Protein AF-A0A833EAF8-F1 (afdb_monomer_lite)

Secondary structure (DSSP, 8-state):
--------------PPPPTHHHHHHHHHHHGGGTTSTT--SS--TTSTTTTSTTTSSS-TTSHHHHHHHHHHHHHHHHHHH--S------HHHHHHHSSHHHHHHHHHHHHS-EEHHHHHHHHHHTT----HHHHHHHHHHHHHTTSEEEEEEEEETTEEEEEEEESS-----PPPTTHHHHHHHHHHHHHHHHHHHHHHHHHHHHHHHHHHHHHT---TT--HHHHHHHHHHHHHHHHHHHHTTSHHHHHHHHHHHHH--

pLDDT: mean 71.9, std 22.48, range [27.31, 97.5]

Sequence (261 aa):
MTASSAARLTDTSLTPCSFLDVFSIVNAQVAQCIPIILIRSLLPTPIFALTFSSILTTTNFFVPIQLYLNRYINFLFYWGVYMGIPHVFRIDEVKALSDEVRITILDMLSNKPMSVEEITRELEKRGFKKSINAVRYHIKLLKDSGLINLVKVVEVRGGTLKYYATSKDVYLYEEPKNIDELLNPFIEYIKDDVRDLIIRLFRERNRDLIETAKKLKPCPYCYTEHFIEHILLESFKGAVGNVLKEEDVKRVIKEYISENP

Foldseek 3Di:
DDDDDDDDDDDDDDDDDDPVVVVVVVVVVVVVPPPPVPPPDDDDDDPPPPPVVPPPPPDPPVVVVVVVVVVVVVVVVCVVPPPDDPDDDDPLRCVLPPDPLLLVLQVVQLVHWDFLVRSCVVCVVVVNNDDSVRSVVSVVSCVVSQQKDFDDWDDDDPGITTIMHGPDRDDDDDQPPCVCVVCVVVCVVCVVVLVVVVVVCCVVPVVVLQVVLVVVPDDPPDDSVVSSSVVSVVVVVVVVVVVCPDPVNVVVVVVVVVVPD

Structure (mmCIF, N/CA/C/O backbone):
data_AF-A0A833EAF8-F1
#
_entry.id   AF-A0A833EAF8-F1
#
loop_
_atom_site.group_PDB
_atom_site.id
_atom_site.type_symbol
_atom_site.label_atom_id
_atom_site.label_alt_id
_atom_site.label_comp_id
_atom_site.label_asym_id
_atom_site.label_entity_id
_atom_site.label_seq_id
_atom_site.pdbx_PDB_ins_code
_atom_site.Cartn_x
_atom_site.Cartn_y
_atom_site.Cartn_z
_atom_site.occupancy
_atom_site.B_iso_or_equiv
_atom_site.auth_seq_id
_atom_site.auth_comp_id
_atom_site.auth_asym_id
_atom_site.auth_atom_id
_atom_site.pdbx_PDB_model_num
ATOM 1 N N . MET A 1 1 ? 41.232 3.977 -88.128 1.00 33.72 1 MET A N 1
ATOM 2 C CA . MET A 1 1 ? 41.362 5.448 -88.197 1.00 33.72 1 MET A CA 1
ATOM 3 C C . MET A 1 1 ? 40.532 6.036 -87.068 1.00 33.72 1 MET A C 1
ATOM 5 O O . MET A 1 1 ? 39.474 5.493 -86.791 1.00 33.72 1 MET A O 1
ATOM 9 N N . THR A 1 2 ? 41.087 7.073 -86.434 1.00 35.88 2 THR A N 1
ATOM 10 C CA . THR A 1 2 ? 40.602 7.899 -85.306 1.00 35.88 2 THR A CA 1
ATOM 11 C C . THR A 1 2 ? 40.403 7.239 -83.934 1.00 35.88 2 THR A C 1
ATOM 13 O O . THR A 1 2 ? 39.572 6.363 -83.734 1.00 35.88 2 THR A O 1
ATOM 16 N N . ALA A 1 3 ? 41.218 7.740 -83.004 1.00 30.11 3 ALA A N 1
ATOM 17 C CA . ALA A 1 3 ? 41.372 7.427 -81.592 1.00 30.11 3 ALA A CA 1
ATOM 18 C C . ALA A 1 3 ? 40.793 8.550 -80.704 1.00 30.11 3 ALA A C 1
ATOM 20 O O . ALA A 1 3 ? 40.585 9.652 -81.207 1.00 30.11 3 ALA A O 1
ATOM 21 N N . SER A 1 4 ? 40.644 8.272 -79.396 1.00 30.34 4 SER A N 1
ATOM 22 C CA . SER A 1 4 ? 40.987 9.122 -78.220 1.00 30.34 4 SER A CA 1
ATOM 23 C C . SER A 1 4 ? 39.965 8.940 -77.078 1.00 30.34 4 SER A C 1
ATOM 25 O O . SER A 1 4 ? 38.797 9.243 -77.269 1.00 30.34 4 SER A O 1
ATOM 27 N N . SER A 1 5 ? 40.343 8.236 -75.994 1.00 31.66 5 SER A N 1
ATOM 28 C CA . SER A 1 5 ? 40.586 8.723 -74.603 1.00 31.66 5 SER A CA 1
ATOM 29 C C . SER A 1 5 ? 39.305 9.077 -73.801 1.00 31.66 5 SER A C 1
ATOM 31 O O . SER A 1 5 ? 38.374 9.633 -74.352 1.00 31.66 5 SER A O 1
ATOM 33 N N . ALA A 1 6 ? 39.133 8.759 -72.508 1.00 31.39 6 ALA A N 1
ATOM 34 C CA . ALA A 1 6 ? 40.108 8.634 -71.428 1.00 31.39 6 ALA A CA 1
ATOM 35 C C . ALA A 1 6 ? 39.644 7.745 -70.234 1.00 31.39 6 ALA A C 1
ATOM 37 O O . ALA A 1 6 ? 38.463 7.653 -69.933 1.00 31.39 6 ALA A O 1
ATOM 38 N N . ALA A 1 7 ? 40.657 7.140 -69.587 1.00 31.36 7 ALA A N 1
ATOM 39 C CA . ALA A 1 7 ? 40.908 6.870 -68.152 1.00 31.36 7 ALA A CA 1
ATOM 40 C C . ALA A 1 7 ? 39.806 6.272 -67.225 1.00 31.36 7 ALA A C 1
ATOM 42 O O . ALA A 1 7 ? 38.761 6.873 -67.031 1.00 31.36 7 ALA A O 1
ATOM 43 N N . ARG A 1 8 ? 39.992 5.049 -66.675 1.00 27.31 8 ARG A N 1
ATOM 44 C CA . ARG A 1 8 ? 40.687 4.659 -65.400 1.00 27.31 8 ARG A CA 1
ATOM 45 C C . ARG A 1 8 ? 39.883 5.096 -64.148 1.00 27.31 8 ARG A C 1
ATOM 47 O O . ARG A 1 8 ? 39.664 6.281 -63.973 1.00 27.31 8 ARG A O 1
ATOM 54 N N . LEU A 1 9 ? 39.414 4.218 -63.252 1.00 29.95 9 LEU A N 1
ATOM 55 C CA . LEU A 1 9 ? 40.195 3.365 -62.342 1.00 29.95 9 LEU A CA 1
ATOM 56 C C . LEU A 1 9 ? 39.377 2.171 -61.812 1.00 29.95 9 LEU A C 1
ATOM 58 O O . LEU A 1 9 ? 38.171 2.252 -61.599 1.00 29.95 9 LEU A O 1
ATOM 62 N N . THR A 1 10 ? 40.108 1.083 -61.606 1.00 30.06 10 THR A N 1
ATOM 63 C CA . THR A 1 10 ? 39.724 -0.267 -61.202 1.00 30.06 10 THR A CA 1
ATOM 64 C C . THR A 1 10 ? 39.801 -0.495 -59.691 1.00 30.06 10 THR A C 1
ATOM 66 O O . THR A 1 10 ? 40.613 0.114 -59.001 1.00 30.06 10 THR A O 1
ATOM 69 N N . ASP A 1 11 ? 39.013 -1.485 -59.278 1.00 27.70 11 ASP A N 1
ATOM 70 C CA . ASP A 1 11 ? 39.233 -2.478 -58.223 1.00 27.70 11 ASP A CA 1
ATOM 71 C C . ASP A 1 11 ? 39.223 -2.094 -56.739 1.00 27.70 11 ASP A C 1
ATOM 73 O O . ASP A 1 11 ? 40.134 -1.513 -56.155 1.00 27.70 11 ASP A O 1
ATOM 77 N N . THR A 1 12 ? 38.161 -2.601 -56.117 1.00 32.22 12 THR A N 1
ATOM 78 C CA . THR A 1 12 ? 37.971 -2.859 -54.698 1.00 32.22 12 THR A CA 1
ATOM 79 C C . THR A 1 12 ? 38.425 -4.291 -54.401 1.00 32.22 12 THR A C 1
ATOM 81 O O . THR A 1 12 ? 37.763 -5.250 -54.784 1.00 32.22 12 THR A O 1
ATOM 84 N N . SER A 1 13 ? 39.521 -4.452 -53.660 1.00 29.98 13 SER A N 1
ATOM 85 C CA . SER A 1 13 ? 39.824 -5.701 -52.950 1.00 29.98 13 SER A CA 1
ATOM 86 C C . SER A 1 13 ? 40.502 -5.383 -51.615 1.00 29.98 13 SER A C 1
ATOM 88 O O . SER A 1 13 ? 41.698 -5.104 -51.559 1.00 29.98 13 SER A O 1
ATOM 90 N N . LEU A 1 14 ? 39.716 -5.388 -50.536 1.00 32.66 14 LEU A N 1
ATOM 91 C CA . LEU A 1 14 ? 40.186 -5.320 -49.152 1.00 32.66 14 LEU A CA 1
ATOM 92 C C . LEU A 1 14 ? 40.377 -6.749 -48.628 1.00 32.66 14 LEU A C 1
ATOM 94 O O . LEU A 1 14 ? 39.410 -7.496 -48.496 1.00 32.66 14 LEU A O 1
ATOM 98 N N . THR A 1 15 ? 41.615 -7.117 -48.305 1.00 34.75 15 THR A N 1
ATOM 99 C CA . THR A 1 15 ? 41.944 -8.267 -47.448 1.00 34.75 15 THR A CA 1
ATOM 100 C C . THR A 1 15 ? 42.061 -7.813 -45.984 1.00 34.75 15 THR A C 1
ATOM 102 O O . THR A 1 15 ? 42.550 -6.706 -45.748 1.00 34.75 15 THR A O 1
ATOM 105 N N . PRO A 1 16 ? 41.662 -8.626 -44.987 1.00 35.94 16 PRO A N 1
ATOM 106 C CA . PRO A 1 16 ? 41.699 -8.236 -43.578 1.00 35.94 16 PRO A CA 1
ATOM 107 C C . PRO A 1 16 ? 43.073 -8.516 -42.945 1.00 35.94 16 PRO A C 1
ATOM 109 O O . PRO A 1 16 ? 43.552 -9.648 -42.971 1.00 35.94 16 PRO A O 1
ATOM 112 N N . CYS A 1 17 ? 43.694 -7.501 -42.334 1.00 32.81 17 CYS A N 1
ATOM 113 C CA . CYS A 1 17 ? 44.861 -7.690 -41.467 1.00 32.81 17 CYS A CA 1
ATOM 114 C C . CYS A 1 17 ? 44.432 -8.215 -40.086 1.00 32.81 17 CYS A C 1
ATOM 116 O O . CYS A 1 17 ? 43.444 -7.762 -39.504 1.00 32.81 17 CYS A O 1
ATOM 118 N N . SER A 1 18 ? 45.184 -9.185 -39.573 1.00 37.25 18 SER A N 1
ATOM 119 C CA . SER A 1 18 ? 44.944 -9.915 -38.329 1.00 37.25 18 SER A CA 1
ATOM 120 C C . SER A 1 18 ? 45.202 -9.097 -37.056 1.00 37.25 18 SER A C 1
ATOM 122 O O . SER A 1 18 ? 46.141 -8.315 -36.961 1.00 37.25 18 SER A O 1
ATOM 124 N N . PHE A 1 19 ? 44.400 -9.382 -36.028 1.00 38.22 19 PHE A N 1
ATOM 125 C CA . PHE A 1 19 ? 44.349 -8.774 -34.687 1.00 38.22 19 PHE A CA 1
ATOM 126 C C . PHE A 1 19 ? 45.673 -8.791 -33.882 1.00 38.22 19 PHE A C 1
ATOM 128 O O . PHE A 1 19 ? 45.792 -8.105 -32.870 1.00 38.22 19 PHE A O 1
ATOM 135 N N . LEU A 1 20 ? 46.684 -9.545 -34.324 1.00 37.34 20 LEU A N 1
ATOM 136 C CA . LEU A 1 20 ? 47.977 -9.692 -33.642 1.00 37.34 20 LEU A CA 1
ATOM 137 C C . LEU A 1 20 ? 48.970 -8.548 -33.927 1.00 37.34 20 LEU A C 1
ATOM 139 O O . LEU A 1 20 ? 49.845 -8.304 -33.101 1.00 37.34 20 LEU A O 1
ATOM 143 N N . ASP A 1 21 ? 48.802 -7.781 -35.009 1.00 38.34 21 ASP A N 1
ATOM 144 C CA . ASP A 1 21 ? 49.726 -6.681 -35.345 1.00 38.34 21 ASP A CA 1
ATOM 145 C C . ASP A 1 21 ? 49.486 -5.412 -34.507 1.00 38.34 21 ASP A C 1
ATOM 147 O O . ASP A 1 21 ? 50.402 -4.624 -34.265 1.00 38.34 21 ASP A O 1
ATOM 151 N N . VAL A 1 22 ? 48.268 -5.235 -33.984 1.00 45.72 22 VAL A N 1
ATOM 152 C CA . VAL A 1 22 ? 47.903 -4.074 -33.152 1.00 45.72 22 VAL A CA 1
ATOM 153 C C . VAL A 1 22 ? 48.503 -4.184 -31.744 1.00 45.72 22 VAL A C 1
ATOM 155 O O . VAL A 1 22 ? 48.900 -3.178 -31.157 1.00 45.72 22 VAL A O 1
ATOM 158 N N . PHE A 1 23 ? 48.639 -5.401 -31.206 1.00 35.97 23 PHE A N 1
ATOM 159 C CA . PHE A 1 23 ? 49.136 -5.620 -29.841 1.00 35.97 23 PHE A CA 1
ATOM 160 C C . PHE A 1 23 ? 50.649 -5.359 -29.713 1.00 35.97 23 PHE A C 1
ATOM 162 O O . PHE A 1 23 ? 51.121 -4.861 -28.688 1.00 35.97 23 PHE A O 1
ATOM 169 N N . SER A 1 24 ? 51.405 -5.626 -30.780 1.00 38.91 24 SER A N 1
ATOM 170 C CA . SER A 1 24 ? 52.856 -5.415 -30.861 1.00 38.91 24 SER A CA 1
ATOM 171 C C . SER A 1 24 ? 53.233 -3.930 -30.836 1.00 38.91 24 SER A C 1
ATOM 173 O O . SER A 1 24 ? 54.218 -3.545 -30.207 1.00 38.91 24 SER A O 1
ATOM 175 N N . ILE A 1 25 ? 52.423 -3.084 -31.481 1.00 46.09 25 ILE A N 1
ATOM 176 C CA . ILE A 1 25 ? 52.658 -1.635 -31.565 1.00 46.09 25 ILE A CA 1
ATOM 177 C C . ILE A 1 25 ? 52.336 -0.960 -30.224 1.00 46.09 25 ILE A C 1
ATOM 179 O O . ILE A 1 25 ? 53.107 -0.126 -29.750 1.00 46.09 25 ILE A O 1
ATOM 183 N N . VAL A 1 26 ? 51.257 -1.382 -29.555 1.00 45.19 26 VAL A N 1
ATOM 184 C CA . VAL A 1 26 ? 50.858 -0.815 -28.255 1.00 45.19 26 VAL A CA 1
ATOM 185 C C . VAL A 1 26 ? 51.880 -1.146 -27.159 1.00 45.19 26 VAL A C 1
ATOM 187 O O . VAL A 1 26 ? 52.247 -0.265 -26.381 1.00 45.19 26 VAL A O 1
ATOM 190 N N . ASN A 1 27 ? 52.423 -2.367 -27.126 1.00 43.38 27 ASN A N 1
ATOM 191 C CA . ASN A 1 27 ? 53.415 -2.746 -26.110 1.00 43.38 27 ASN A CA 1
ATOM 192 C C . ASN A 1 27 ? 54.801 -2.110 -26.322 1.00 43.38 27 ASN A C 1
ATOM 194 O O . ASN A 1 27 ? 55.493 -1.829 -25.342 1.00 43.38 27 ASN A O 1
ATOM 198 N N . ALA A 1 28 ? 55.198 -1.815 -27.565 1.00 40.50 28 ALA A N 1
ATOM 199 C CA . ALA A 1 28 ? 56.469 -1.142 -27.846 1.00 40.50 28 ALA A CA 1
ATOM 200 C C . ALA A 1 28 ? 56.476 0.337 -27.402 1.00 40.50 28 ALA A C 1
ATOM 202 O O . ALA A 1 28 ? 57.515 0.847 -26.979 1.00 40.50 28 ALA A O 1
ATOM 203 N N . GLN A 1 29 ? 55.323 1.017 -27.431 1.00 43.22 29 GLN A N 1
ATOM 204 C CA . GLN A 1 29 ? 55.204 2.417 -26.998 1.00 43.22 29 GLN A CA 1
ATOM 205 C C . GLN A 1 29 ? 55.047 2.586 -25.481 1.00 43.22 29 GLN A C 1
ATOM 207 O O . GLN A 1 29 ? 55.529 3.576 -24.932 1.00 43.22 29 GLN A O 1
ATOM 212 N N . VAL A 1 30 ? 54.471 1.610 -24.773 1.00 45.03 30 VAL A N 1
ATOM 213 C CA . VAL A 1 30 ? 54.371 1.656 -23.300 1.00 45.03 30 VAL A CA 1
ATOM 214 C C . VAL A 1 30 ? 55.743 1.452 -22.631 1.00 45.03 30 VAL A C 1
ATOM 216 O O . VAL A 1 30 ? 56.020 2.054 -21.593 1.00 45.03 30 VAL A O 1
ATOM 219 N N . ALA A 1 31 ? 56.651 0.692 -23.254 1.00 42.28 31 ALA A N 1
ATOM 220 C CA . ALA A 1 31 ? 57.991 0.428 -22.719 1.00 42.28 31 ALA A CA 1
ATOM 221 C C . ALA A 1 31 ? 58.957 1.636 -22.777 1.00 42.28 31 ALA A C 1
ATOM 223 O O . ALA A 1 31 ? 59.913 1.683 -22.004 1.00 42.28 31 ALA A O 1
ATOM 224 N N . GLN A 1 32 ? 58.709 2.642 -23.628 1.00 45.31 32 GLN A N 1
ATOM 225 C CA . GLN A 1 32 ? 59.553 3.849 -23.724 1.00 45.31 32 GLN A CA 1
ATOM 226 C C . GLN A 1 32 ? 59.190 4.961 -22.721 1.00 45.31 32 GLN A C 1
ATOM 228 O O . GLN A 1 32 ? 59.952 5.914 -22.568 1.00 45.31 32 GLN A O 1
ATOM 233 N N . CYS A 1 33 ? 58.082 4.839 -21.983 1.00 43.06 33 CYS A N 1
ATOM 234 C CA . CYS A 1 33 ? 57.657 5.843 -20.995 1.00 43.06 33 CYS A CA 1
ATOM 235 C C . CYS A 1 33 ? 58.004 5.480 -19.540 1.00 43.06 33 CYS A C 1
ATOM 237 O O . CYS A 1 33 ? 57.661 6.218 -18.614 1.00 43.06 33 CYS A O 1
ATOM 239 N N . ILE A 1 34 ? 58.721 4.375 -19.320 1.00 43.84 34 ILE A N 1
ATOM 240 C CA . ILE A 1 34 ? 59.042 3.874 -17.979 1.00 43.84 34 ILE A CA 1
ATOM 241 C C . ILE A 1 34 ? 60.053 4.736 -17.178 1.00 43.84 34 ILE A C 1
ATOM 243 O O . ILE A 1 34 ? 59.969 4.690 -15.949 1.00 43.84 34 ILE A O 1
ATOM 247 N N . PRO A 1 35 ? 60.924 5.615 -17.731 1.00 39.88 35 PRO A N 1
ATOM 248 C CA . PRO A 1 35 ? 61.851 6.352 -16.868 1.00 39.88 35 PRO A CA 1
ATOM 249 C C . PRO A 1 35 ? 61.300 7.663 -16.271 1.00 39.88 35 PRO A C 1
ATOM 251 O O . PRO A 1 35 ? 62.045 8.348 -15.577 1.00 39.88 35 PRO A O 1
ATOM 254 N N . ILE A 1 36 ? 60.025 8.033 -16.472 1.00 46.19 36 ILE A N 1
ATOM 255 C CA . ILE A 1 36 ? 59.479 9.304 -15.930 1.00 46.19 36 ILE A CA 1
ATOM 256 C C . ILE A 1 36 ? 58.712 9.112 -14.606 1.00 46.19 36 ILE A C 1
ATOM 258 O O . ILE A 1 36 ? 58.576 10.049 -13.822 1.00 46.19 36 ILE A O 1
ATOM 262 N N . ILE A 1 37 ? 58.271 7.894 -14.279 1.00 43.56 37 ILE A N 1
ATOM 263 C CA . ILE A 1 37 ? 57.446 7.647 -13.078 1.00 43.56 37 ILE A CA 1
ATOM 264 C C . ILE A 1 37 ? 58.291 7.500 -11.791 1.00 43.56 37 ILE A C 1
ATOM 266 O O . ILE A 1 37 ? 57.756 7.598 -10.687 1.00 43.56 37 ILE A O 1
ATOM 270 N N . LEU A 1 38 ? 59.618 7.362 -11.899 1.00 40.47 38 LEU A N 1
ATOM 271 C CA . LEU A 1 38 ? 60.513 7.115 -10.755 1.00 40.47 38 LEU A CA 1
ATOM 272 C C . LEU A 1 38 ? 61.256 8.345 -10.195 1.00 40.47 38 LEU A C 1
ATOM 274 O O . LEU A 1 38 ? 62.046 8.193 -9.269 1.00 40.47 38 LEU A O 1
ATOM 278 N N . ILE A 1 39 ? 60.962 9.567 -10.655 1.00 45.16 39 ILE A N 1
ATOM 279 C CA . ILE A 1 39 ? 61.452 10.814 -10.025 1.00 45.16 39 ILE A CA 1
ATOM 280 C C . ILE A 1 39 ? 60.250 11.581 -9.457 1.00 45.16 39 ILE A C 1
ATOM 282 O O . ILE A 1 39 ? 59.886 12.661 -9.910 1.00 45.16 39 ILE A O 1
ATOM 286 N N . ARG A 1 40 ? 59.559 10.971 -8.487 1.00 42.94 40 ARG A N 1
ATOM 287 C CA . ARG A 1 40 ? 58.353 11.532 -7.844 1.00 42.94 40 ARG A CA 1
ATOM 288 C C . ARG A 1 40 ? 58.571 11.937 -6.379 1.00 42.94 40 ARG A C 1
ATOM 290 O O . ARG A 1 40 ? 57.605 12.247 -5.693 1.00 42.94 40 ARG A O 1
ATOM 297 N N . SER A 1 41 ? 59.804 11.925 -5.870 1.00 46.16 41 SER A N 1
ATOM 298 C CA . SER A 1 41 ? 60.046 12.024 -4.421 1.00 46.16 41 SER A CA 1
ATOM 299 C C . SER A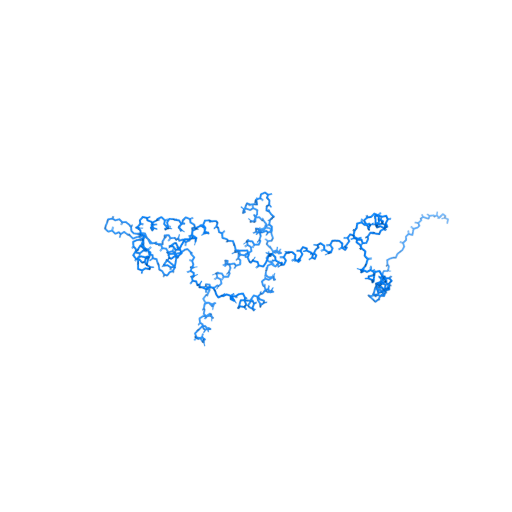 1 41 ? 60.718 13.298 -3.910 1.00 46.16 41 SER A C 1
ATOM 301 O O . SER A 1 41 ? 60.864 13.411 -2.699 1.00 46.16 41 SER A O 1
ATOM 303 N N . LEU A 1 42 ? 61.092 14.278 -4.738 1.00 49.28 42 LEU A N 1
ATOM 304 C CA . LEU A 1 42 ? 61.770 15.485 -4.244 1.00 49.28 42 LEU A CA 1
ATOM 305 C C . LEU A 1 42 ? 61.498 16.687 -5.164 1.00 49.28 42 LEU A C 1
ATOM 307 O O . LEU A 1 42 ? 62.192 16.819 -6.164 1.00 49.28 42 LEU A O 1
ATOM 311 N N . LEU A 1 43 ? 60.492 17.525 -4.853 1.00 41.84 43 LEU A N 1
ATOM 312 C CA . LEU A 1 43 ? 60.459 19.006 -5.000 1.00 41.84 43 LEU A CA 1
ATOM 313 C C . LEU A 1 43 ? 59.005 19.564 -4.993 1.00 41.84 43 LEU A C 1
ATOM 315 O O . LEU A 1 43 ? 58.096 18.909 -5.504 1.00 41.84 43 LEU A O 1
ATOM 319 N N . PRO A 1 44 ? 58.762 20.762 -4.413 1.00 47.44 44 PRO A N 1
ATOM 320 C CA . PRO A 1 44 ? 57.429 21.347 -4.234 1.00 47.44 44 PRO A CA 1
ATOM 321 C C . PRO A 1 44 ? 56.864 22.051 -5.487 1.00 47.44 44 PRO A C 1
ATOM 323 O O . PRO A 1 44 ? 57.565 22.380 -6.441 1.00 47.44 44 PRO A O 1
ATOM 326 N N . THR A 1 45 ? 55.552 22.283 -5.451 1.00 59.47 45 THR A N 1
ATOM 327 C CA . THR A 1 45 ? 54.590 22.222 -6.565 1.00 59.47 45 THR A CA 1
ATOM 328 C C . THR A 1 45 ? 54.219 23.478 -7.396 1.00 59.47 45 THR A C 1
ATOM 330 O O . THR A 1 45 ? 53.226 23.361 -8.110 1.00 59.47 45 THR A O 1
ATOM 333 N N . PRO A 1 46 ? 54.908 24.645 -7.457 1.00 49.06 46 PRO A N 1
ATOM 334 C CA . PRO A 1 46 ? 54.395 25.743 -8.296 1.00 49.06 46 PRO A CA 1
ATOM 335 C C . PRO A 1 46 ? 55.124 26.015 -9.627 1.00 49.06 46 PRO A C 1
ATOM 337 O O . PRO A 1 46 ? 54.642 26.844 -10.391 1.00 49.06 46 PRO A O 1
ATOM 340 N N . ILE A 1 47 ? 56.235 25.347 -9.972 1.00 47.44 47 ILE A N 1
ATOM 341 C CA . ILE A 1 47 ? 57.025 25.722 -11.175 1.00 47.44 47 ILE A CA 1
ATOM 342 C C . ILE A 1 47 ? 56.695 24.878 -12.427 1.00 47.44 47 ILE A C 1
ATOM 344 O O . ILE A 1 47 ? 56.955 25.300 -13.551 1.00 47.44 47 ILE A O 1
ATOM 348 N N . PHE A 1 48 ? 5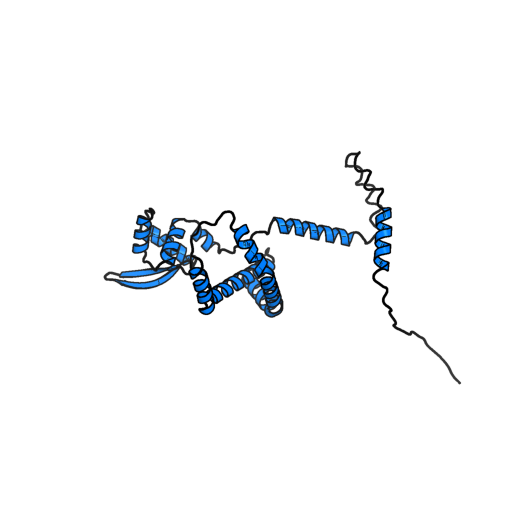6.023 23.732 -12.287 1.00 44.06 48 PHE A N 1
ATOM 349 C CA . PHE A 1 48 ? 55.714 22.856 -13.433 1.00 44.06 48 PHE A CA 1
ATOM 350 C C . PHE A 1 48 ? 54.604 23.379 -14.367 1.00 44.06 48 PHE A C 1
ATOM 352 O O . PHE A 1 48 ? 54.431 22.867 -15.472 1.00 44.06 48 PHE A O 1
ATOM 359 N N . ALA A 1 49 ? 53.859 24.409 -13.955 1.00 48.00 49 ALA A N 1
ATOM 360 C CA . ALA A 1 49 ? 52.692 24.892 -14.692 1.00 48.00 49 ALA A CA 1
ATOM 361 C C . ALA A 1 49 ? 53.026 25.680 -15.976 1.00 48.00 49 ALA A C 1
ATOM 363 O O . ALA A 1 49 ? 52.134 25.886 -16.795 1.00 48.00 49 ALA A O 1
ATOM 364 N N . LEU A 1 50 ? 54.278 26.113 -16.186 1.00 48.16 50 LEU A N 1
ATOM 365 C CA . LEU A 1 50 ? 54.612 27.033 -17.286 1.00 48.16 50 LEU A CA 1
ATOM 366 C C . LEU A 1 50 ? 55.508 26.459 -18.391 1.00 48.16 50 LEU A C 1
ATOM 368 O O . LEU A 1 50 ? 55.604 27.075 -19.447 1.00 48.16 50 LEU A O 1
ATOM 372 N N . THR A 1 51 ? 56.091 25.267 -18.233 1.00 45.97 51 THR A N 1
ATOM 373 C CA . THR A 1 51 ? 56.855 24.614 -19.320 1.00 45.97 51 THR A CA 1
ATOM 374 C C . THR A 1 51 ? 56.118 23.452 -19.987 1.00 45.97 51 THR A C 1
ATOM 376 O O . THR A 1 51 ? 56.548 22.987 -21.038 1.00 45.97 51 THR A O 1
ATOM 379 N N . PHE A 1 52 ? 54.965 23.026 -19.455 1.00 39.97 52 PHE A N 1
ATOM 380 C CA . PHE A 1 52 ? 54.139 21.969 -20.062 1.00 39.97 52 PHE A CA 1
ATOM 381 C C . PHE A 1 52 ? 53.087 22.486 -21.064 1.00 39.97 52 PHE A C 1
ATOM 383 O O . PHE A 1 52 ? 52.523 21.704 -21.826 1.00 39.97 52 PHE A O 1
ATOM 390 N N . SER A 1 53 ? 52.858 23.804 -21.113 1.00 46.31 53 SER A N 1
ATOM 391 C CA . SER A 1 53 ? 51.906 24.440 -22.042 1.00 46.31 53 SER A CA 1
ATOM 392 C C . SER A 1 53 ? 52.369 24.382 -23.509 1.00 46.31 53 SER A C 1
ATOM 394 O O . SER A 1 53 ? 51.553 24.348 -24.426 1.00 46.31 53 SER A O 1
ATOM 396 N N . SER A 1 54 ? 53.681 24.299 -23.753 1.00 48.56 54 SER A N 1
ATOM 397 C CA . SER A 1 54 ? 54.249 24.448 -25.101 1.00 48.56 54 SER A CA 1
ATOM 398 C C . SER A 1 54 ? 54.489 23.133 -25.852 1.00 48.56 54 SER A C 1
ATOM 400 O O . SER A 1 54 ? 54.862 23.176 -27.020 1.00 48.56 54 SER A O 1
ATOM 402 N N . ILE A 1 55 ? 54.315 21.972 -25.207 1.00 49.06 55 ILE A N 1
ATOM 403 C CA . ILE A 1 55 ? 54.597 20.650 -25.812 1.00 49.06 55 ILE A CA 1
ATOM 404 C C . ILE A 1 55 ? 53.314 19.816 -26.020 1.00 49.06 55 ILE A C 1
ATOM 406 O O . ILE A 1 55 ? 53.337 18.804 -26.712 1.00 49.06 55 ILE A O 1
ATOM 410 N N . LEU A 1 56 ? 52.156 20.259 -25.518 1.00 45.28 56 LEU A N 1
ATOM 411 C CA . LEU A 1 56 ? 50.898 19.491 -25.559 1.00 45.28 56 LEU A CA 1
ATOM 412 C C . LEU A 1 56 ? 49.831 20.022 -26.530 1.00 45.28 56 LEU A C 1
ATOM 414 O O . LEU A 1 56 ? 48.649 19.734 -26.367 1.00 45.28 56 LEU A O 1
ATOM 418 N N . THR A 1 57 ? 50.220 20.759 -27.569 1.00 48.62 57 THR A N 1
ATOM 419 C CA . THR A 1 57 ? 49.283 21.264 -28.594 1.00 48.62 57 THR A CA 1
ATOM 420 C C . THR A 1 57 ? 49.419 20.605 -29.966 1.00 48.62 57 THR A C 1
ATOM 422 O O . THR A 1 57 ? 48.790 21.064 -30.915 1.00 48.62 57 THR A O 1
ATOM 425 N N . THR A 1 58 ? 50.166 19.502 -30.105 1.00 48.38 58 THR A N 1
ATOM 426 C CA . THR A 1 58 ? 50.353 18.842 -31.418 1.00 48.38 58 THR A CA 1
ATOM 427 C C . THR A 1 58 ? 49.965 17.371 -31.503 1.00 48.38 58 THR A C 1
ATOM 429 O O . THR A 1 58 ? 50.134 16.769 -32.560 1.00 48.38 58 THR A O 1
ATOM 432 N N . THR A 1 59 ? 49.338 16.778 -30.487 1.00 48.28 59 THR A N 1
ATOM 433 C CA . THR A 1 59 ? 48.790 15.420 -30.634 1.00 48.28 59 THR A CA 1
ATOM 434 C C . THR A 1 59 ? 47.331 15.358 -30.213 1.00 48.28 59 THR A C 1
ATOM 436 O O . THR A 1 59 ? 47.008 15.462 -29.032 1.00 48.28 59 THR A O 1
ATOM 439 N N . ASN A 1 60 ? 46.464 15.106 -31.198 1.00 52.00 60 ASN A N 1
ATOM 440 C CA . ASN A 1 60 ? 45.027 14.797 -31.121 1.00 52.00 60 ASN A CA 1
ATOM 441 C C . ASN A 1 60 ? 44.682 13.533 -30.289 1.00 52.00 60 ASN A C 1
ATOM 443 O O . ASN A 1 60 ? 43.673 12.877 -30.523 1.00 52.00 60 ASN A O 1
ATOM 447 N N . PHE A 1 61 ? 45.514 13.162 -29.317 1.00 49.16 61 PHE A N 1
ATOM 448 C CA . PHE A 1 61 ? 45.422 11.907 -28.573 1.00 49.16 61 PHE A CA 1
ATOM 449 C C . PHE A 1 61 ? 44.908 12.075 -27.135 1.00 49.16 61 PHE A C 1
ATOM 451 O O . PHE A 1 61 ? 44.667 11.084 -26.453 1.00 49.16 61 PHE A O 1
ATOM 458 N N . PHE A 1 62 ? 44.710 13.313 -26.660 1.00 44.19 62 PHE A N 1
ATOM 459 C CA . PHE A 1 62 ? 44.359 13.572 -25.255 1.00 44.19 62 PHE A CA 1
ATOM 460 C C . PHE A 1 62 ? 42.861 13.788 -24.985 1.00 44.19 62 PHE A C 1
ATOM 462 O O . PHE A 1 62 ? 42.393 13.521 -23.879 1.00 44.19 62 PHE A O 1
ATOM 469 N N . VAL A 1 63 ? 42.075 14.164 -26.000 1.00 51.56 63 VAL A N 1
ATOM 470 C CA . VAL A 1 63 ? 40.606 14.273 -25.887 1.00 51.56 63 VAL A CA 1
ATOM 471 C C . VAL A 1 63 ? 39.932 12.937 -25.504 1.00 51.56 63 VAL A C 1
ATOM 473 O O . VAL A 1 63 ? 39.046 12.955 -24.646 1.00 51.56 63 VAL A O 1
ATOM 476 N N . PRO A 1 64 ? 40.349 11.764 -26.034 1.00 52.31 64 PRO A N 1
ATOM 477 C CA . PRO A 1 64 ? 39.729 10.489 -25.673 1.00 52.31 64 PRO A CA 1
ATOM 478 C C . PRO A 1 64 ? 39.951 10.107 -24.205 1.00 52.31 64 PRO A C 1
ATOM 480 O O . PRO A 1 64 ? 39.029 9.625 -23.554 1.00 52.31 64 PRO A O 1
ATOM 483 N N . ILE A 1 65 ? 41.149 10.356 -23.663 1.00 51.66 65 ILE A N 1
ATOM 484 C CA . ILE A 1 65 ? 41.526 9.958 -22.296 1.00 51.66 65 ILE A CA 1
ATOM 485 C C . ILE A 1 65 ? 40.828 10.846 -21.257 1.00 51.66 65 ILE A C 1
ATOM 487 O O . ILE A 1 65 ? 40.350 10.345 -20.239 1.00 51.66 65 ILE A O 1
ATOM 491 N N . GLN A 1 66 ? 40.689 12.146 -21.536 1.00 46.38 66 GLN A N 1
ATOM 492 C CA . GLN A 1 66 ? 39.954 13.071 -20.669 1.00 46.38 66 GLN A CA 1
ATOM 493 C C . GLN A 1 66 ? 38.450 12.761 -20.625 1.00 46.38 66 GLN A C 1
ATOM 495 O O . GLN A 1 66 ? 37.860 12.808 -19.547 1.00 46.38 66 GLN A O 1
ATOM 500 N N . LEU A 1 67 ? 37.836 12.365 -21.749 1.00 50.31 67 LEU A N 1
ATOM 501 C CA . LEU A 1 67 ? 36.451 11.870 -21.776 1.00 50.31 67 LEU A CA 1
ATOM 502 C C . LEU A 1 67 ? 36.296 10.541 -21.020 1.00 50.31 67 LEU A C 1
ATOM 504 O O . LEU A 1 67 ? 35.304 10.347 -20.314 1.00 50.31 67 LEU A O 1
ATOM 508 N N . TYR A 1 68 ? 37.280 9.644 -21.117 1.00 54.56 68 TYR A N 1
ATOM 509 C CA . TYR A 1 68 ? 37.246 8.349 -20.432 1.00 54.56 68 TYR A CA 1
ATOM 510 C C . TYR A 1 68 ? 37.374 8.486 -18.909 1.00 54.56 68 TYR A C 1
ATOM 512 O O . TYR A 1 68 ? 36.615 7.864 -18.166 1.00 54.56 68 TYR A O 1
ATOM 520 N N . LEU A 1 69 ? 38.274 9.353 -18.435 1.00 48.69 69 LEU A N 1
ATOM 521 C CA . LEU A 1 69 ? 38.442 9.638 -17.008 1.00 48.69 69 LEU A CA 1
ATOM 522 C C . LEU A 1 69 ? 37.233 10.381 -16.427 1.00 48.69 69 LEU A C 1
ATOM 524 O O . LEU A 1 69 ? 36.811 10.052 -15.323 1.00 48.69 69 LEU A O 1
ATOM 528 N N . ASN A 1 70 ? 36.607 11.301 -17.172 1.00 48.41 70 ASN A N 1
ATOM 529 C CA . ASN A 1 70 ? 35.368 11.952 -16.724 1.00 48.41 70 ASN A CA 1
ATOM 530 C C . ASN A 1 70 ? 34.180 10.983 -16.665 1.00 48.41 70 ASN A C 1
ATOM 532 O O . ASN A 1 70 ? 33.327 11.114 -15.789 1.00 48.41 70 ASN A O 1
ATOM 536 N N . ARG A 1 71 ? 34.123 9.984 -17.555 1.00 47.94 71 ARG A N 1
ATOM 537 C CA . ARG A 1 71 ? 33.120 8.914 -17.488 1.00 47.94 71 ARG A CA 1
ATOM 538 C C . ARG A 1 71 ? 33.354 8.010 -16.275 1.00 47.94 71 ARG A C 1
ATOM 540 O O . ARG A 1 71 ? 32.388 7.653 -15.618 1.00 47.94 71 ARG A O 1
ATOM 547 N N . TYR A 1 72 ? 34.607 7.708 -15.933 1.00 52.12 72 TYR A N 1
ATOM 548 C CA . TYR A 1 72 ? 34.957 6.886 -14.766 1.00 52.12 72 TYR A CA 1
ATOM 549 C C . TYR A 1 72 ? 34.767 7.624 -13.427 1.00 52.12 72 TYR A C 1
ATOM 551 O O . TYR A 1 72 ? 34.297 7.034 -12.459 1.00 52.12 72 TYR A O 1
ATOM 559 N N . ILE A 1 73 ? 35.071 8.926 -13.373 1.00 50.84 73 ILE A N 1
ATOM 560 C CA . ILE A 1 73 ? 34.850 9.768 -12.187 1.00 50.84 73 ILE A CA 1
ATOM 561 C C . ILE A 1 73 ? 33.354 10.035 -11.981 1.00 50.84 73 ILE A C 1
ATOM 563 O O . ILE A 1 73 ? 32.886 9.897 -10.857 1.00 50.84 73 ILE A O 1
ATOM 567 N N . ASN A 1 74 ? 32.576 10.314 -13.037 1.00 45.41 74 ASN A N 1
ATOM 568 C CA . ASN A 1 74 ? 31.112 10.376 -12.915 1.00 45.41 74 ASN A CA 1
ATOM 569 C C . ASN A 1 74 ? 30.521 9.028 -12.504 1.00 45.41 74 ASN A C 1
ATOM 571 O O . ASN A 1 74 ? 29.584 9.005 -11.722 1.00 45.41 74 ASN A O 1
ATOM 575 N N . PHE A 1 75 ? 31.081 7.913 -12.971 1.00 48.31 75 PHE A N 1
ATOM 576 C CA . PHE A 1 75 ? 30.645 6.575 -12.582 1.00 48.31 75 PHE A CA 1
ATOM 577 C C . PHE A 1 75 ? 30.930 6.278 -11.102 1.00 48.31 75 PHE A C 1
ATOM 579 O O . PHE A 1 75 ? 30.042 5.804 -10.407 1.00 48.31 75 PHE A O 1
ATOM 586 N N . LEU A 1 76 ? 32.105 6.647 -10.579 1.00 41.72 76 LEU A N 1
ATOM 587 C CA . LEU A 1 76 ? 32.425 6.526 -9.148 1.00 41.72 76 LEU A CA 1
ATOM 588 C C . LEU A 1 76 ? 31.620 7.503 -8.268 1.00 41.72 76 LEU A C 1
ATOM 590 O O . LEU A 1 76 ? 31.254 7.151 -7.149 1.00 41.72 76 LEU A O 1
ATOM 594 N N . PHE A 1 77 ? 31.296 8.698 -8.771 1.00 38.44 77 PHE A N 1
ATOM 595 C CA . PHE A 1 77 ? 30.457 9.673 -8.063 1.00 38.44 77 PHE A CA 1
ATOM 596 C C . PHE A 1 77 ? 28.963 9.288 -8.091 1.00 38.44 77 PHE A C 1
ATOM 598 O O . PHE A 1 77 ? 28.261 9.503 -7.107 1.00 38.44 77 PHE A O 1
ATOM 605 N N . TYR A 1 78 ? 28.481 8.654 -9.169 1.00 45.84 78 TYR A N 1
ATOM 606 C CA . TYR A 1 78 ? 27.120 8.107 -9.256 1.00 45.84 78 TYR A CA 1
ATOM 607 C C . TYR A 1 78 ? 26.946 6.837 -8.416 1.00 45.84 78 TYR A C 1
ATOM 609 O O . TYR A 1 78 ? 25.920 6.691 -7.756 1.00 45.84 78 TYR A O 1
ATOM 617 N N . TRP A 1 79 ? 27.945 5.948 -8.375 1.00 40.81 79 TRP A N 1
ATOM 618 C CA . TRP A 1 79 ? 27.847 4.699 -7.608 1.00 40.81 79 TRP A CA 1
ATOM 619 C C . TRP A 1 79 ? 27.802 4.943 -6.088 1.00 40.81 79 TRP A C 1
ATOM 621 O O . TRP A 1 79 ? 27.143 4.205 -5.364 1.00 40.81 79 TRP A O 1
ATOM 631 N N . GLY A 1 80 ? 28.447 6.004 -5.591 1.00 38.34 80 GLY A N 1
ATOM 632 C CA . GLY A 1 80 ? 28.445 6.334 -4.160 1.00 38.34 80 GLY A CA 1
ATOM 633 C C . GLY A 1 80 ? 27.193 7.062 -3.649 1.00 38.34 80 GLY A C 1
ATOM 634 O O . GLY A 1 80 ? 26.961 7.069 -2.444 1.00 38.34 80 GLY A O 1
ATOM 635 N N . VAL A 1 81 ? 26.397 7.683 -4.530 1.00 41.16 81 VAL A N 1
ATOM 636 C CA . VAL A 1 81 ? 25.298 8.596 -4.138 1.00 41.16 81 VAL A CA 1
ATOM 637 C C . VAL A 1 81 ? 23.907 8.064 -4.519 1.00 41.16 81 VAL A C 1
ATOM 639 O O . VAL A 1 81 ? 22.930 8.420 -3.867 1.00 41.16 81 VAL A O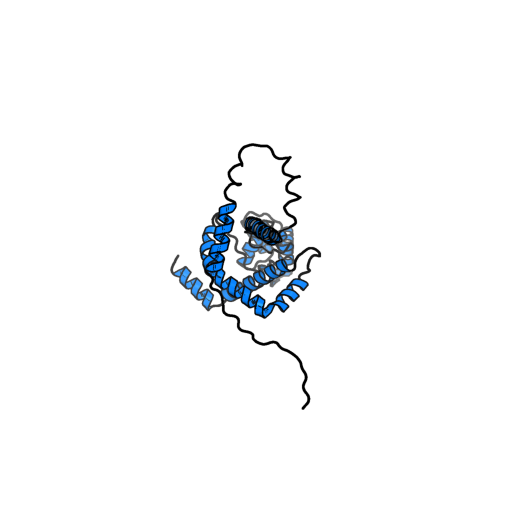 1
ATOM 642 N N . TYR A 1 82 ? 23.801 7.165 -5.505 1.00 44.78 82 TYR A N 1
ATOM 643 C CA . TYR A 1 82 ? 22.524 6.619 -5.999 1.00 44.78 82 TYR A CA 1
ATOM 644 C C . TYR A 1 82 ? 22.259 5.156 -5.595 1.00 44.78 82 TYR A C 1
ATOM 646 O O . TYR A 1 82 ? 21.577 4.423 -6.302 1.00 44.78 82 TYR A O 1
ATOM 654 N N . MET A 1 83 ? 22.743 4.719 -4.431 1.00 40.06 83 MET A N 1
ATOM 655 C CA . MET A 1 83 ? 22.309 3.454 -3.804 1.00 40.06 83 MET A CA 1
ATOM 656 C C . MET A 1 83 ? 21.058 3.659 -2.931 1.00 40.06 83 MET A C 1
ATOM 658 O O . MET A 1 83 ? 20.910 3.060 -1.874 1.00 40.06 83 MET A O 1
ATOM 662 N N . GLY A 1 84 ? 20.166 4.555 -3.348 1.00 51.94 84 GLY A N 1
ATOM 663 C CA . GLY A 1 84 ? 18.828 4.671 -2.787 1.00 51.94 84 GLY A CA 1
ATOM 664 C C . GLY A 1 84 ? 17.836 4.388 -3.898 1.00 51.94 84 GLY A C 1
ATOM 665 O O . GLY A 1 84 ? 17.795 5.132 -4.877 1.00 51.94 84 GLY A O 1
ATOM 666 N N . ILE A 1 85 ? 17.040 3.326 -3.759 1.00 53.25 85 ILE A N 1
ATOM 667 C CA . ILE A 1 85 ? 15.855 3.131 -4.599 1.00 53.25 85 ILE A CA 1
ATOM 668 C C . ILE A 1 85 ? 15.038 4.430 -4.504 1.00 53.25 85 ILE A C 1
ATOM 670 O O . ILE A 1 85 ? 14.768 4.884 -3.387 1.00 53.25 85 ILE A O 1
ATOM 674 N N . PRO A 1 86 ? 14.660 5.077 -5.621 1.00 54.53 86 PRO A N 1
ATOM 675 C CA . PRO A 1 86 ? 13.894 6.308 -5.545 1.00 54.53 86 PRO A CA 1
ATOM 676 C C . PRO A 1 86 ? 12.508 5.992 -4.975 1.00 54.53 86 PRO A C 1
ATOM 678 O O . PRO A 1 86 ? 11.616 5.487 -5.657 1.00 54.53 86 PRO A O 1
ATOM 681 N N . HIS A 1 87 ? 12.325 6.287 -3.690 1.00 56.88 87 HIS A N 1
ATOM 682 C CA . HIS A 1 87 ? 11.032 6.200 -3.032 1.00 56.88 87 HIS A CA 1
ATOM 683 C C . HIS A 1 87 ? 10.205 7.424 -3.405 1.00 56.88 87 HIS A C 1
ATOM 685 O O . HIS A 1 87 ? 10.425 8.530 -2.906 1.00 56.88 87 HIS A O 1
ATOM 691 N N . VAL A 1 88 ? 9.234 7.232 -4.294 1.00 58.91 88 VAL A N 1
ATOM 692 C CA . VAL A 1 88 ? 8.329 8.309 -4.691 1.00 58.91 88 VAL A CA 1
ATOM 693 C C . VAL A 1 88 ? 7.106 8.298 -3.784 1.00 58.91 88 VAL A C 1
ATOM 695 O O . VAL A 1 88 ? 6.157 7.546 -3.991 1.00 58.91 88 VAL A O 1
ATOM 698 N N . PHE A 1 89 ? 7.133 9.150 -2.763 1.00 65.56 89 PHE A N 1
ATOM 699 C CA . PHE A 1 89 ? 5.957 9.468 -1.958 1.00 65.56 89 PHE A CA 1
ATOM 700 C C . PHE A 1 89 ? 5.331 10.777 -2.440 1.00 65.56 89 PHE A C 1
ATOM 702 O O . PHE A 1 89 ? 6.040 11.736 -2.765 1.00 65.56 89 PHE A O 1
ATOM 709 N N . ARG A 1 90 ? 3.996 10.870 -2.441 1.00 70.38 90 ARG A N 1
ATOM 710 C CA . ARG A 1 90 ? 3.342 12.176 -2.615 1.00 70.38 90 ARG A CA 1
ATOM 711 C C . ARG A 1 90 ? 3.602 13.022 -1.371 1.00 70.38 90 ARG A C 1
ATOM 713 O O . ARG A 1 90 ? 3.536 12.515 -0.255 1.00 70.38 90 ARG A O 1
ATOM 720 N N . ILE A 1 91 ? 3.829 14.326 -1.539 1.00 75.62 91 ILE A N 1
ATOM 721 C CA . ILE A 1 91 ? 4.082 15.244 -0.410 1.00 75.62 91 ILE A CA 1
ATOM 722 C C . ILE A 1 91 ? 2.972 15.139 0.652 1.00 75.62 91 ILE A C 1
ATOM 724 O O . ILE A 1 91 ? 3.251 15.153 1.851 1.00 75.62 91 ILE A O 1
ATOM 728 N N . ASP A 1 92 ? 1.723 14.986 0.215 1.00 76.88 92 ASP A N 1
ATOM 729 C CA . ASP A 1 92 ? 0.570 14.853 1.107 1.00 76.88 92 ASP A CA 1
ATOM 730 C C . ASP A 1 92 ? 0.533 13.499 1.834 1.00 76.88 92 ASP A C 1
ATOM 732 O O . ASP A 1 92 ? 0.111 13.446 2.987 1.00 76.88 92 ASP A O 1
ATOM 736 N N . GLU A 1 93 ? 1.033 12.420 1.217 1.00 80.88 93 GLU A N 1
ATOM 737 C CA . GLU A 1 93 ? 1.202 11.116 1.876 1.00 80.88 93 GLU A CA 1
ATOM 738 C C . GLU A 1 93 ? 2.276 11.208 2.968 1.00 80.88 93 GLU A C 1
ATOM 740 O O . GLU A 1 93 ? 2.015 10.812 4.100 1.00 80.88 93 GLU A O 1
ATOM 745 N N . VAL A 1 94 ? 3.438 11.811 2.687 1.00 82.75 94 VAL A N 1
ATOM 746 C CA . VAL A 1 94 ? 4.519 11.969 3.685 1.00 82.75 94 VAL A CA 1
ATOM 747 C C . VAL A 1 94 ? 4.043 12.774 4.891 1.00 82.75 94 VAL A C 1
ATOM 749 O O . VAL A 1 94 ? 4.229 12.365 6.036 1.00 82.75 94 VAL A O 1
ATOM 752 N N . LYS A 1 95 ? 3.370 13.905 4.650 1.00 83.44 95 LYS A N 1
ATOM 753 C CA . LYS A 1 95 ? 2.789 14.723 5.726 1.00 83.44 95 LYS A CA 1
ATOM 754 C C . LYS A 1 95 ? 1.722 13.959 6.503 1.00 83.44 95 LYS A C 1
ATOM 756 O O . LYS A 1 95 ? 1.615 14.107 7.719 1.00 83.44 95 LYS A O 1
ATOM 761 N N . ALA A 1 96 ? 0.911 13.150 5.828 1.00 85.38 96 ALA A N 1
ATOM 762 C CA . ALA A 1 96 ? -0.087 12.326 6.493 1.00 85.38 96 ALA A CA 1
ATOM 763 C C . ALA A 1 96 ? 0.556 11.210 7.338 1.00 85.38 96 ALA A C 1
ATOM 765 O O . ALA A 1 96 ? 0.035 10.901 8.405 1.00 85.38 96 ALA A O 1
ATOM 766 N N . LEU A 1 97 ? 1.697 10.666 6.923 1.00 86.81 97 LEU A N 1
ATOM 767 C CA . LEU A 1 97 ? 2.396 9.591 7.629 1.00 86.81 97 LEU A CA 1
ATOM 768 C C . LEU A 1 97 ? 3.329 10.081 8.745 1.00 86.81 97 LEU A C 1
ATOM 770 O O . LEU A 1 97 ? 3.738 9.282 9.572 1.00 86.81 97 LEU A O 1
ATOM 774 N N . SER A 1 98 ? 3.629 11.377 8.844 1.00 86.81 98 SER A N 1
ATOM 775 C CA . SER A 1 98 ? 4.555 11.914 9.857 1.00 86.81 98 SER A CA 1
ATOM 776 C C . SER A 1 98 ? 4.002 11.970 11.294 1.00 86.81 98 SER A C 1
ATOM 778 O O . SER A 1 98 ? 4.596 12.613 12.156 1.00 86.81 98 SER A O 1
ATOM 780 N N . ASP A 1 99 ? 2.821 11.413 11.548 1.00 93.00 99 ASP A N 1
ATOM 781 C CA . ASP A 1 99 ? 2.106 11.513 12.821 1.00 93.00 99 ASP A CA 1
ATOM 782 C C . ASP A 1 99 ? 1.692 10.126 13.287 1.00 93.00 99 ASP A C 1
ATOM 784 O O . ASP A 1 99 ? 0.965 9.407 12.601 1.00 93.00 99 ASP A O 1
ATOM 788 N N . GLU A 1 100 ? 2.142 9.779 14.484 1.00 91.81 100 GLU A N 1
ATOM 789 C CA . GLU A 1 100 ? 1.965 8.461 15.087 1.00 91.81 100 GLU A CA 1
ATOM 790 C C . GLU A 1 100 ? 0.490 8.050 15.225 1.00 91.81 100 GLU A C 1
ATOM 792 O O . GLU A 1 100 ? 0.130 6.887 15.026 1.00 91.81 100 GLU A O 1
ATOM 797 N N . VAL A 1 101 ? -0.405 9.006 15.495 1.00 94.94 101 VAL A N 1
ATOM 798 C CA . VAL A 1 101 ? -1.840 8.729 15.637 1.00 94.94 101 VAL A CA 1
ATOM 799 C C . VAL A 1 101 ? -2.424 8.365 14.277 1.00 94.94 101 VAL A C 1
ATOM 801 O O . VAL A 1 101 ? -3.215 7.430 14.183 1.00 94.94 101 VAL A O 1
ATOM 804 N N . ARG A 1 102 ? -2.019 9.059 13.206 1.00 94.38 102 ARG A N 1
ATOM 805 C CA . ARG A 1 102 ? -2.444 8.728 11.836 1.00 94.38 102 ARG A CA 1
ATOM 806 C C . ARG A 1 102 ? -1.916 7.369 11.381 1.00 94.38 102 ARG A C 1
ATOM 808 O O . ARG A 1 102 ? -2.689 6.621 10.787 1.00 94.38 102 ARG A O 1
ATOM 815 N N . ILE A 1 103 ? -0.673 7.026 11.718 1.00 92.38 103 ILE A N 1
ATOM 816 C CA . ILE A 1 103 ? -0.113 5.685 11.476 1.00 92.38 103 ILE A CA 1
ATOM 817 C C . ILE A 1 103 ? -0.953 4.618 12.196 1.00 92.38 103 ILE A C 1
ATOM 819 O O . ILE A 1 103 ? -1.393 3.651 11.579 1.00 92.38 103 ILE A O 1
ATOM 823 N N . THR A 1 104 ? -1.263 4.836 13.476 1.00 93.06 104 THR A N 1
ATOM 824 C CA . THR A 1 104 ? -2.080 3.906 14.273 1.00 93.06 104 THR A CA 1
ATOM 825 C C . THR A 1 104 ? -3.499 3.759 13.715 1.00 93.06 104 THR A C 1
ATOM 827 O O . THR A 1 104 ? -4.050 2.661 13.691 1.00 93.06 104 THR A O 1
ATOM 830 N N . ILE A 1 105 ? -4.109 4.849 13.237 1.00 95.00 105 ILE A N 1
ATOM 831 C CA . ILE A 1 105 ? -5.421 4.797 12.575 1.00 95.00 105 ILE A CA 1
ATOM 832 C C . ILE A 1 105 ? -5.352 3.957 11.295 1.00 95.00 105 ILE A C 1
ATOM 834 O O . ILE A 1 105 ? -6.261 3.164 11.059 1.00 95.00 105 ILE A O 1
ATOM 838 N N . LEU A 1 106 ? -4.303 4.106 10.481 1.00 93.50 106 LEU A N 1
ATOM 839 C CA . LEU A 1 106 ? -4.138 3.313 9.259 1.00 93.50 106 LEU A CA 1
ATOM 840 C C . LEU A 1 106 ? -4.027 1.816 9.555 1.00 93.50 106 LEU A C 1
ATOM 842 O O . LEU A 1 106 ? -4.709 1.037 8.900 1.00 93.50 106 LEU A O 1
ATOM 846 N N . ASP A 1 107 ? -3.257 1.428 10.571 1.00 90.88 107 ASP A N 1
ATOM 847 C CA . ASP A 1 107 ? -3.164 0.032 11.022 1.00 90.88 107 ASP A CA 1
ATOM 848 C C . ASP A 1 107 ? -4.517 -0.536 11.474 1.00 90.88 107 ASP A C 1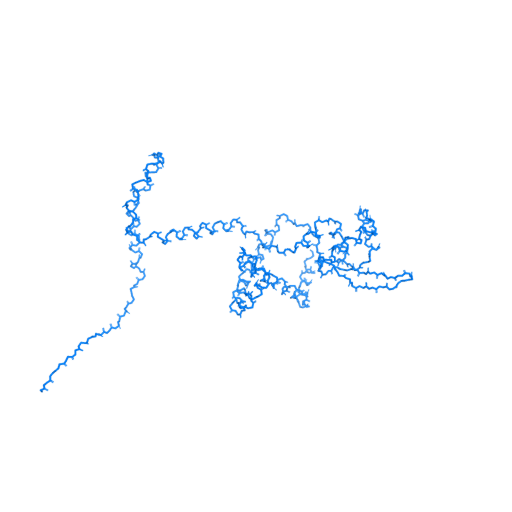
ATOM 850 O O . ASP A 1 107 ? -4.933 -1.624 11.085 1.00 90.88 107 ASP A O 1
ATOM 854 N N . MET A 1 108 ? -5.284 0.220 12.256 1.00 93.25 108 MET A N 1
ATOM 855 C CA . MET A 1 108 ? -6.621 -0.225 12.661 1.00 93.25 108 MET A CA 1
ATOM 856 C C . MET A 1 108 ? -7.563 -0.414 11.465 1.00 93.25 108 MET A C 1
ATOM 858 O O . MET A 1 108 ? -8.347 -1.366 11.438 1.00 93.25 108 MET A O 1
ATOM 862 N N . LEU A 1 109 ? -7.477 0.488 10.486 1.00 93.62 109 LEU A N 1
ATOM 863 C CA . LEU A 1 109 ? -8.327 0.496 9.300 1.00 93.62 109 LEU A CA 1
ATOM 864 C C . LEU A 1 109 ? -7.904 -0.505 8.218 1.00 93.62 109 LEU A C 1
ATOM 866 O O . LEU A 1 109 ? -8.749 -0.842 7.387 1.00 93.62 109 LEU A O 1
ATOM 870 N N . SER A 1 110 ? -6.650 -0.972 8.215 1.00 89.00 110 SER A N 1
ATOM 871 C CA . SER A 1 110 ? -6.198 -2.051 7.324 1.00 89.00 110 SER A CA 1
ATOM 872 C C . SER A 1 110 ? -6.759 -3.402 7.764 1.00 89.00 110 SER A C 1
ATOM 874 O O . SER A 1 110 ? -7.074 -4.247 6.934 1.00 89.00 110 SER A O 1
ATOM 876 N N . ASN A 1 111 ? -6.975 -3.574 9.071 1.00 87.50 111 ASN A N 1
ATOM 877 C CA . ASN A 1 111 ? -7.547 -4.791 9.637 1.00 87.50 111 ASN A CA 1
ATOM 878 C C . ASN A 1 111 ? -9.067 -4.892 9.434 1.00 87.50 111 ASN A C 1
ATOM 880 O O . ASN A 1 111 ? -9.585 -5.958 9.100 1.00 87.50 111 ASN A O 1
ATOM 884 N N . LYS A 1 112 ? -9.814 -3.805 9.679 1.00 90.88 112 LYS A N 1
ATOM 885 C CA . LYS A 1 112 ? -11.269 -3.777 9.461 1.00 90.88 112 LYS A CA 1
ATOM 886 C C . LYS A 1 112 ? -11.812 -2.359 9.262 1.00 90.88 112 LYS A C 1
ATOM 888 O O . LYS A 1 112 ? -11.291 -1.421 9.864 1.00 90.88 112 LYS A O 1
ATOM 893 N N . PRO A 1 113 ? -12.928 -2.194 8.527 1.00 94.56 113 PRO A N 1
ATOM 894 C CA . PRO A 1 113 ? -13.602 -0.909 8.445 1.00 94.56 113 PRO A CA 1
ATOM 895 C C . PRO A 1 113 ? -14.130 -0.433 9.803 1.00 94.56 113 PRO A C 1
ATOM 897 O O . PRO A 1 113 ? -14.759 -1.214 10.520 1.00 94.56 113 PRO A O 1
ATOM 900 N N . MET A 1 114 ? -13.939 0.847 10.131 1.00 97.19 114 MET A N 1
ATOM 901 C CA . MET A 1 114 ? -14.396 1.432 11.402 1.00 97.19 114 MET A CA 1
ATOM 902 C C . MET A 1 114 ? -15.030 2.818 11.233 1.00 97.19 114 MET A C 1
ATOM 904 O O . MET A 1 114 ? -14.670 3.580 10.328 1.00 97.19 114 MET A O 1
ATOM 908 N N . SER A 1 115 ? -15.960 3.163 12.127 1.00 96.94 115 SER A N 1
ATOM 909 C CA . SER A 1 115 ? -16.486 4.525 12.284 1.00 96.94 115 SER A CA 1
ATOM 910 C C . SER A 1 115 ? -15.542 5.416 13.097 1.00 96.94 115 SER A C 1
ATOM 912 O O . SER A 1 115 ? -14.648 4.938 13.791 1.00 96.94 115 SER A O 1
ATOM 914 N N . VAL A 1 116 ? -15.762 6.734 13.063 1.00 96.56 116 VAL A N 1
ATOM 915 C CA . VAL A 1 116 ? -14.990 7.697 13.874 1.00 96.56 116 VAL A CA 1
ATOM 916 C C . VAL A 1 116 ? -15.048 7.336 15.362 1.00 96.56 116 VAL A C 1
ATOM 918 O O . VAL A 1 116 ? -14.034 7.364 16.050 1.00 96.56 116 VAL A O 1
ATOM 921 N N . GLU A 1 117 ? -16.229 6.976 15.852 1.00 94.81 117 GLU A N 1
ATOM 922 C CA . GLU A 1 117 ? -16.495 6.639 17.251 1.00 94.81 117 GLU A CA 1
ATOM 923 C C . GLU A 1 117 ? -15.843 5.312 17.664 1.00 94.81 117 GLU A C 1
ATOM 925 O O . GLU A 1 117 ? -15.448 5.135 18.816 1.00 94.81 117 GLU A O 1
ATOM 930 N N . GLU A 1 118 ? -15.742 4.355 16.743 1.00 96.88 118 GLU A N 1
ATOM 931 C CA . GLU A 1 118 ? -14.983 3.117 16.947 1.00 96.88 118 GLU A CA 1
ATOM 932 C C . GLU A 1 118 ? -13.481 3.403 16.996 1.00 96.88 118 GLU A C 1
ATOM 934 O O . GLU A 1 118 ? -12.821 2.988 17.946 1.00 96.88 118 GLU A O 1
ATOM 939 N N . ILE A 1 119 ? -12.966 4.196 16.052 1.00 97.50 119 ILE A N 1
ATOM 940 C CA . ILE A 1 119 ? -11.554 4.598 15.999 1.00 97.50 119 ILE A CA 1
ATOM 941 C C . ILE A 1 119 ? -11.149 5.331 17.281 1.00 97.50 119 ILE A C 1
ATOM 943 O O . ILE A 1 119 ? -10.112 5.017 17.855 1.00 97.50 119 ILE A O 1
ATOM 947 N N . THR A 1 120 ? -11.958 6.279 17.767 1.00 97.44 120 THR A N 1
ATOM 948 C CA . THR A 1 120 ? -11.667 6.996 19.019 1.00 97.44 120 THR A CA 1
ATOM 949 C C . THR A 1 120 ? -11.535 6.038 20.204 1.00 97.44 120 THR A C 1
ATOM 951 O O . THR A 1 120 ? -10.578 6.147 20.966 1.00 97.44 120 THR A O 1
ATOM 954 N N . ARG A 1 121 ? -12.445 5.064 20.334 1.00 96.62 121 ARG A N 1
ATOM 955 C CA . ARG A 1 121 ? -12.400 4.074 21.422 1.00 96.62 121 ARG A CA 1
ATOM 956 C C . ARG A 1 121 ? -11.185 3.155 21.324 1.00 96.62 121 ARG A C 1
ATOM 958 O O . ARG A 1 121 ? -10.577 2.841 22.343 1.00 96.62 121 ARG A O 1
ATOM 965 N N . GLU A 1 122 ? -10.827 2.712 20.122 1.00 96.56 122 GLU A N 1
ATOM 966 C CA . GLU A 1 122 ? -9.649 1.861 19.931 1.00 96.56 122 GLU A CA 1
ATOM 967 C C . GLU A 1 122 ? -8.335 2.629 20.155 1.00 96.56 122 GLU A C 1
ATOM 969 O O . GLU A 1 122 ? -7.412 2.090 20.764 1.00 96.56 122 GLU A O 1
ATOM 974 N N . LEU A 1 123 ? -8.266 3.910 19.774 1.00 96.81 123 LEU A N 1
ATOM 975 C CA . LEU A 1 123 ? -7.129 4.777 20.103 1.00 96.81 123 LEU A CA 1
ATOM 976 C C . LEU A 1 123 ? -6.939 4.926 21.614 1.00 96.81 123 LEU A C 1
ATOM 978 O O . LEU A 1 123 ? -5.815 4.798 22.098 1.00 96.81 123 LEU A O 1
ATOM 982 N N . GLU A 1 124 ? -8.020 5.141 22.366 1.00 95.62 124 GLU A N 1
ATOM 983 C CA . GLU A 1 124 ? -7.951 5.245 23.827 1.00 95.62 124 GLU A CA 1
ATOM 984 C C . GLU A 1 124 ? -7.414 3.961 24.471 1.00 95.62 124 GLU A C 1
ATOM 986 O O . GLU A 1 124 ? -6.556 4.038 25.354 1.00 95.62 124 GLU A O 1
ATOM 991 N N . LYS A 1 125 ? -7.843 2.783 23.992 1.00 95.38 125 LYS A N 1
ATOM 992 C CA . LYS A 1 125 ? -7.313 1.482 24.447 1.00 95.38 125 LYS A CA 1
ATOM 993 C C . LYS A 1 125 ? -5.820 1.320 24.165 1.00 95.38 125 LYS A C 1
ATOM 995 O O . LYS A 1 125 ? -5.123 0.686 24.950 1.00 95.38 125 LYS A O 1
ATOM 1000 N N . ARG A 1 126 ? -5.333 1.902 23.066 1.00 93.44 126 ARG A N 1
ATOM 1001 C CA . ARG A 1 126 ? -3.915 1.909 22.670 1.00 93.44 126 ARG A CA 1
ATOM 1002 C C . ARG A 1 126 ? -3.107 3.043 23.324 1.00 93.44 126 ARG A C 1
ATOM 1004 O O . ARG A 1 126 ? -1.957 3.249 22.965 1.00 93.44 126 ARG A O 1
ATOM 1011 N N . GLY A 1 127 ? -3.686 3.782 24.276 1.00 93.69 127 GLY A N 1
ATOM 1012 C CA . GLY A 1 127 ? -3.001 4.844 25.026 1.00 93.69 127 GLY A CA 1
ATOM 1013 C C . GLY A 1 127 ? -3.090 6.243 24.402 1.00 93.69 127 GLY A C 1
ATOM 1014 O O . GLY A 1 127 ? -2.647 7.218 25.013 1.00 93.69 127 GLY A O 1
ATOM 1015 N N . PHE A 1 128 ? -3.727 6.391 23.238 1.00 93.69 128 PHE A N 1
ATOM 1016 C CA . PHE A 1 128 ? -3.901 7.675 22.560 1.00 93.69 128 PHE A CA 1
ATOM 1017 C C . PHE A 1 128 ? -5.216 8.345 22.971 1.00 93.69 128 PHE A C 1
ATOM 1019 O O . PHE A 1 128 ? -6.268 8.144 22.366 1.00 93.69 128 PHE A O 1
ATOM 1026 N N . LYS A 1 129 ? -5.159 9.220 23.980 1.00 93.44 129 LYS A N 1
ATOM 1027 C CA . LYS A 1 129 ? -6.317 10.030 24.397 1.00 93.44 129 LYS A CA 1
ATOM 1028 C C . LYS A 1 129 ? -6.555 11.175 23.408 1.00 93.44 129 LYS A C 1
ATOM 1030 O O . LYS A 1 129 ? -5.919 12.227 23.502 1.00 93.44 129 LYS A O 1
ATOM 1035 N N . LYS A 1 130 ? -7.459 10.977 22.444 1.00 95.75 130 LYS A N 1
ATOM 1036 C CA . LYS A 1 130 ? -7.830 11.982 21.433 1.00 95.75 130 LYS A CA 1
ATOM 1037 C C . LYS A 1 130 ? -9.331 12.229 21.443 1.00 95.75 130 LYS A C 1
ATOM 1039 O O . LYS A 1 130 ? -10.121 11.297 21.464 1.00 95.75 130 LYS A O 1
ATOM 1044 N N . SER A 1 131 ? -9.730 13.498 21.371 1.00 96.19 131 SER A N 1
ATOM 1045 C CA . SER A 1 131 ? -11.145 13.846 21.234 1.00 96.19 131 SER A CA 1
ATOM 1046 C C . SER A 1 131 ? -11.695 13.386 19.881 1.00 96.19 131 SER A C 1
ATOM 1048 O O . SER A 1 131 ? -10.964 13.313 18.891 1.00 96.19 131 SER A O 1
ATOM 1050 N N . ILE A 1 132 ? -13.010 13.159 19.803 1.00 95.38 132 ILE A N 1
ATOM 1051 C CA . ILE A 1 132 ? -13.691 12.805 18.545 1.00 95.38 132 ILE A CA 1
ATOM 1052 C C . ILE A 1 132 ? -13.378 13.819 17.434 1.00 95.38 132 ILE A C 1
ATOM 1054 O O . ILE A 1 132 ? -13.133 13.435 16.294 1.00 95.38 132 ILE A O 1
ATOM 1058 N N . ASN A 1 133 ? -13.338 15.117 17.749 1.00 96.25 133 ASN A N 1
ATOM 1059 C CA . ASN A 1 133 ? -13.030 16.149 16.756 1.00 96.25 133 ASN A CA 1
ATOM 1060 C C . ASN A 1 133 ? -11.584 16.056 16.243 1.00 96.25 133 ASN A C 1
ATOM 1062 O O . ASN A 1 133 ? -11.360 16.247 15.048 1.00 96.25 133 ASN A O 1
ATOM 1066 N N . ALA A 1 134 ? -10.622 15.701 17.101 1.00 96.56 134 ALA A N 1
ATOM 1067 C CA . ALA A 1 134 ? -9.246 15.451 16.675 1.00 96.56 134 ALA A CA 1
ATOM 1068 C C . ALA A 1 134 ? -9.158 14.214 15.766 1.00 96.56 134 ALA A C 1
ATOM 1070 O O . ALA A 1 134 ? -8.523 14.262 14.715 1.00 96.56 134 ALA A O 1
ATOM 1071 N N . VAL A 1 135 ? -9.865 13.131 16.104 1.00 97.25 135 VAL A N 1
ATOM 1072 C CA . VAL A 1 135 ? -9.931 11.930 15.253 1.00 97.25 135 VAL A CA 1
ATOM 1073 C C . VAL A 1 135 ? -10.576 12.241 13.897 1.00 97.25 135 VAL A C 1
ATOM 1075 O O . VAL A 1 135 ? -10.047 11.832 12.865 1.00 97.25 135 VAL A O 1
ATOM 1078 N N . ARG A 1 136 ? -11.653 13.040 13.857 1.00 96.88 136 ARG A N 1
ATOM 1079 C CA . ARG A 1 136 ? -12.253 13.519 12.593 1.00 96.88 136 ARG A CA 1
ATOM 1080 C C . ARG A 1 136 ? -11.251 14.283 11.736 1.00 96.88 136 ARG A C 1
ATOM 1082 O O . ARG A 1 136 ? -11.229 14.095 10.522 1.00 96.88 136 ARG A O 1
ATOM 1089 N N . TYR A 1 137 ? -10.431 15.127 12.356 1.00 96.56 137 TYR A N 1
ATOM 1090 C CA . TYR A 1 137 ? -9.381 15.857 11.653 1.00 96.56 137 TYR A CA 1
ATOM 1091 C C . TYR A 1 137 ? -8.327 14.908 11.063 1.00 96.56 137 TYR A C 1
ATOM 1093 O O . TYR A 1 137 ? -8.000 15.025 9.884 1.00 96.56 137 TYR A O 1
ATOM 1101 N N . HIS A 1 138 ? -7.867 13.912 11.827 1.00 96.25 138 HIS A N 1
ATOM 1102 C CA . HIS A 1 138 ? -6.934 12.896 11.330 1.00 96.25 138 HIS A CA 1
ATOM 1103 C C . HIS A 1 138 ? -7.510 12.087 10.159 1.00 96.25 138 HIS A C 1
ATOM 1105 O O . HIS A 1 138 ? -6.840 11.934 9.141 1.00 96.25 138 HIS A O 1
ATOM 1111 N N . ILE A 1 139 ? -8.764 11.638 10.262 1.00 96.56 139 ILE A N 1
ATOM 1112 C CA . ILE A 1 139 ? -9.473 10.932 9.182 1.00 96.56 139 ILE A CA 1
ATOM 1113 C C . ILE A 1 139 ? -9.590 11.817 7.941 1.00 96.56 139 ILE A C 1
ATOM 1115 O O . ILE A 1 139 ? -9.378 11.340 6.831 1.00 96.56 139 ILE A O 1
ATOM 1119 N N . LYS A 1 140 ? -9.886 13.112 8.105 1.00 95.38 140 LYS A N 1
ATOM 1120 C CA . LYS A 1 140 ? -9.932 14.047 6.977 1.00 95.38 140 LYS A CA 1
ATOM 1121 C C . LYS A 1 140 ? -8.581 14.116 6.262 1.00 95.38 140 LYS A C 1
ATOM 1123 O O . LYS A 1 140 ? -8.549 13.925 5.056 1.00 95.38 140 LYS A O 1
ATOM 1128 N N . LEU A 1 141 ? -7.484 14.321 6.993 1.00 94.81 141 LEU A N 1
ATOM 1129 C CA . LEU A 1 141 ? -6.144 14.382 6.397 1.00 94.81 141 LEU A CA 1
ATOM 1130 C C . LEU A 1 141 ? -5.765 13.084 5.673 1.00 94.81 141 LEU A C 1
ATOM 1132 O O . LEU A 1 141 ? -5.240 13.137 4.566 1.00 94.81 141 LEU A O 1
ATOM 1136 N N . LEU A 1 142 ? -6.062 11.930 6.277 1.00 93.75 142 LEU A N 1
ATOM 1137 C CA . LEU A 1 142 ? -5.818 10.617 5.670 1.00 93.75 142 LEU A CA 1
ATOM 1138 C C . LEU A 1 142 ? -6.663 10.387 4.410 1.00 93.75 142 LEU A C 1
ATOM 1140 O O . LEU A 1 142 ? -6.221 9.730 3.469 1.00 93.75 142 LEU A O 1
ATOM 1144 N N . LYS A 1 143 ? -7.894 10.903 4.388 1.00 92.56 143 LYS A N 1
ATOM 1145 C CA . LYS A 1 143 ? -8.776 10.815 3.224 1.00 92.56 143 LYS A CA 1
ATOM 1146 C C . LYS A 1 143 ? -8.296 11.739 2.106 1.00 92.56 143 LYS A C 1
ATOM 1148 O O . LYS A 1 143 ? -8.251 11.319 0.955 1.00 92.56 143 LYS A O 1
ATOM 1153 N N . ASP A 1 144 ? -7.922 12.970 2.444 1.00 91.19 144 ASP A N 1
ATOM 1154 C CA . ASP A 1 144 ? -7.449 13.974 1.487 1.00 91.19 144 ASP A CA 1
ATOM 1155 C C . ASP A 1 144 ? -6.112 13.548 0.845 1.00 91.19 144 ASP A C 1
ATOM 1157 O O . ASP A 1 144 ? -5.883 13.828 -0.330 1.00 91.19 144 ASP A O 1
ATOM 1161 N N . SER A 1 145 ? -5.269 12.793 1.564 1.00 88.00 145 SER A N 1
ATOM 1162 C CA . SER A 1 145 ? -4.055 12.173 1.008 1.00 88.00 145 SER A CA 1
ATOM 1163 C C . SER A 1 145 ? -4.309 10.877 0.223 1.00 88.00 145 SER A C 1
ATOM 1165 O O . SER A 1 145 ? -3.384 10.330 -0.378 1.00 88.00 145 SER A O 1
ATOM 1167 N N . GLY A 1 146 ? -5.549 10.376 0.200 1.00 87.06 146 GLY A N 1
ATOM 1168 C CA . GLY A 1 146 ? -5.936 9.152 -0.504 1.00 87.06 146 GLY A CA 1
ATOM 1169 C C . GLY A 1 146 ? -5.550 7.848 0.203 1.00 87.06 146 GLY A C 1
ATOM 1170 O O . GLY A 1 146 ? -5.679 6.778 -0.394 1.00 87.06 146 GLY A O 1
ATOM 1171 N N . LEU A 1 147 ? -5.100 7.902 1.461 1.00 89.06 147 LEU A N 1
ATOM 1172 C CA . LEU A 1 147 ? -4.690 6.720 2.230 1.00 89.06 147 LEU A CA 1
ATOM 1173 C C . LEU A 1 147 ? -5.880 5.914 2.774 1.00 89.06 147 LEU A C 1
ATOM 1175 O O . LEU A 1 147 ? -5.745 4.712 3.003 1.00 89.06 147 LEU A O 1
ATOM 1179 N N . ILE A 1 148 ? -7.045 6.547 2.945 1.00 93.38 148 ILE A N 1
ATOM 1180 C CA . ILE A 1 148 ? -8.288 5.882 3.362 1.00 93.38 148 ILE A CA 1
ATOM 1181 C C . ILE A 1 148 ? -9.468 6.268 2.471 1.00 93.38 148 ILE A C 1
ATOM 1183 O O . ILE A 1 148 ? -9.535 7.381 1.947 1.00 93.38 148 ILE A O 1
ATOM 1187 N N . ASN A 1 149 ? -10.453 5.376 2.399 1.00 92.25 149 ASN A N 1
ATOM 1188 C CA . ASN A 1 149 ? -11.697 5.564 1.664 1.00 92.25 149 ASN A CA 1
ATOM 1189 C C . ASN A 1 149 ? -12.918 5.378 2.567 1.00 92.25 149 ASN A C 1
ATOM 1191 O O . ASN A 1 149 ? -12.889 4.641 3.551 1.00 92.25 149 ASN A O 1
ATOM 1195 N N . LEU A 1 150 ? -14.020 6.041 2.207 1.00 93.44 150 LEU A N 1
ATOM 1196 C CA . LEU A 1 150 ? -15.339 5.767 2.776 1.00 93.44 150 LEU A CA 1
ATOM 1197 C C . LEU A 1 150 ? -15.889 4.499 2.116 1.00 93.44 150 LEU A C 1
ATOM 1199 O O . LEU A 1 150 ? -16.140 4.513 0.914 1.00 93.44 150 LEU A O 1
ATOM 1203 N N . VAL A 1 151 ? -16.094 3.436 2.891 1.00 92.50 151 VAL A N 1
ATOM 1204 C CA . VAL A 1 151 ? -16.501 2.125 2.352 1.00 92.50 151 VAL A CA 1
ATOM 1205 C C . VAL A 1 151 ? -17.946 1.758 2.662 1.00 92.50 151 VAL A C 1
ATOM 1207 O O . VAL A 1 151 ? -18.538 0.945 1.958 1.00 92.50 151 VAL A O 1
ATOM 1210 N N . LYS A 1 152 ? -18.540 2.347 3.705 1.00 91.56 152 LYS A N 1
ATOM 1211 C CA . LYS A 1 152 ? -19.931 2.073 4.080 1.00 91.56 152 LYS A CA 1
ATOM 1212 C C . LYS A 1 152 ? -20.554 3.263 4.801 1.00 91.56 152 LYS A C 1
ATOM 1214 O O . LYS A 1 152 ? -19.897 3.944 5.589 1.00 91.56 152 LYS A O 1
ATOM 1219 N N . VAL A 1 153 ? -21.839 3.491 4.548 1.00 93.88 153 VAL A N 1
ATOM 1220 C CA . VAL A 1 153 ? -22.671 4.444 5.288 1.00 93.88 153 VAL A CA 1
ATOM 1221 C C . VAL A 1 153 ? -23.857 3.681 5.861 1.00 93.88 153 VAL A C 1
ATOM 1223 O O . VAL A 1 153 ? -24.501 2.920 5.144 1.00 93.88 153 VAL A O 1
ATOM 1226 N N . VAL A 1 154 ? -24.109 3.841 7.157 1.00 93.38 154 VAL A N 1
ATOM 1227 C CA . VAL A 1 154 ? -25.200 3.172 7.873 1.00 93.38 154 VAL A CA 1
ATOM 1228 C C . VAL A 1 154 ? -26.095 4.229 8.492 1.00 93.38 154 VAL A C 1
ATOM 1230 O O . VAL A 1 154 ? -25.615 5.092 9.225 1.00 93.38 154 VAL A O 1
ATOM 1233 N N . GLU A 1 155 ? -27.390 4.161 8.217 1.00 91.62 155 GLU A N 1
ATOM 1234 C CA . GLU A 1 155 ? -28.372 4.997 8.900 1.00 91.62 155 GLU A CA 1
ATOM 1235 C C . GLU A 1 155 ? -28.622 4.469 10.311 1.00 91.62 155 GLU A C 1
ATOM 1237 O O . GLU A 1 155 ? -28.817 3.273 10.533 1.00 91.62 155 GLU A O 1
ATOM 1242 N N . VAL A 1 156 ? -28.610 5.375 11.279 1.00 90.06 156 VAL A N 1
ATOM 1243 C CA . VAL A 1 156 ? -28.911 5.093 12.681 1.00 90.06 156 VAL A CA 1
ATOM 1244 C C . VAL A 1 156 ? -29.957 6.086 13.170 1.00 90.06 156 VAL A C 1
ATOM 1246 O O . VAL A 1 156 ? -30.135 7.161 12.596 1.00 90.06 156 VAL A O 1
ATOM 1249 N N . ARG A 1 157 ? -30.677 5.746 14.245 1.00 80.12 157 ARG A N 1
ATOM 1250 C CA . ARG A 1 157 ? -31.682 6.647 14.830 1.00 80.12 157 ARG A CA 1
ATOM 1251 C C . ARG A 1 157 ? -30.999 7.936 15.302 1.00 80.12 157 ARG A C 1
ATOM 1253 O O . ARG A 1 157 ? -30.370 7.944 16.354 1.00 80.12 157 ARG A O 1
ATOM 1260 N N . GLY A 1 158 ? -31.114 8.999 14.506 1.00 82.31 158 GLY A N 1
ATOM 1261 C CA . GLY A 1 158 ? -30.505 10.305 14.776 1.00 82.31 158 GLY A CA 1
ATOM 1262 C C . GLY A 1 158 ? -29.315 10.690 13.888 1.00 82.31 158 GLY A C 1
ATOM 1263 O O . GLY A 1 158 ? -28.694 11.714 14.159 1.00 82.31 158 GLY A O 1
ATOM 1264 N N . GLY A 1 159 ? -28.983 9.929 12.836 1.00 87.81 159 GLY A N 1
ATOM 1265 C CA . GLY A 1 159 ? -27.965 10.347 11.865 1.00 87.81 159 GLY A CA 1
ATOM 1266 C C . GLY A 1 159 ? -27.410 9.224 10.989 1.00 87.81 159 GLY A C 1
ATOM 1267 O O . GLY A 1 159 ? -28.014 8.169 10.831 1.00 87.81 159 GLY A O 1
ATOM 1268 N N . THR A 1 160 ? -26.226 9.452 10.422 1.00 91.31 160 THR A N 1
ATOM 1269 C CA . THR A 1 160 ? -25.518 8.473 9.580 1.00 91.31 160 THR A CA 1
ATOM 1270 C C . THR A 1 160 ? -24.133 8.175 10.142 1.00 91.31 160 THR A C 1
ATOM 1272 O O . THR A 1 160 ? -23.353 9.106 10.363 1.00 91.31 160 THR A O 1
ATOM 1275 N N . LEU A 1 161 ? -23.789 6.897 10.292 1.00 93.12 161 LEU A N 1
ATOM 1276 C CA . LEU A 1 161 ? -22.434 6.439 10.590 1.00 93.12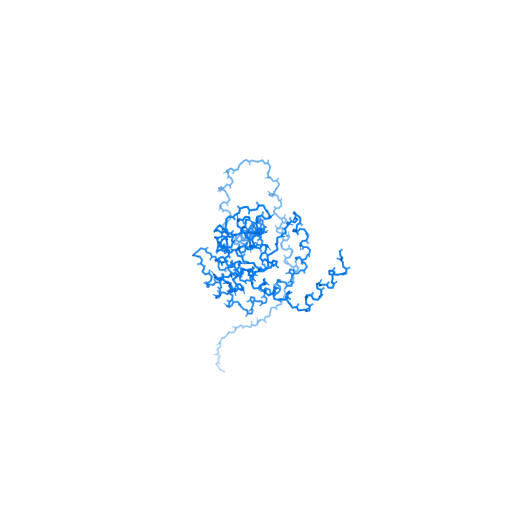 161 LEU A CA 1
ATOM 1277 C C . LEU A 1 161 ? -21.667 6.186 9.297 1.00 93.12 161 LEU A C 1
ATOM 1279 O O . LEU A 1 161 ? -22.132 5.483 8.402 1.00 93.12 161 LEU A O 1
ATOM 1283 N N . LYS A 1 162 ? -20.470 6.761 9.213 1.00 95.56 162 LYS A N 1
ATOM 1284 C CA . LYS A 1 162 ? -19.546 6.600 8.089 1.00 95.56 162 LYS A CA 1
ATOM 1285 C C . LYS A 1 162 ? -18.412 5.679 8.510 1.00 95.56 162 LYS A C 1
ATOM 1287 O O . LYS A 1 162 ? -17.737 5.979 9.491 1.00 95.56 162 LYS A O 1
ATOM 1292 N N . TYR A 1 163 ? -18.211 4.608 7.756 1.00 96.00 163 TYR A N 1
ATOM 1293 C CA . TYR A 1 163 ? -17.155 3.626 7.971 1.00 96.00 163 TYR A CA 1
ATOM 1294 C C . TYR A 1 163 ? -16.047 3.816 6.948 1.00 96.00 163 TYR A C 1
ATOM 1296 O O . TYR A 1 163 ? -16.303 3.866 5.740 1.00 96.00 163 TYR A O 1
ATOM 1304 N N . TYR A 1 164 ? -14.821 3.891 7.444 1.00 96.19 164 TYR A N 1
ATOM 1305 C CA . TYR A 1 164 ? -13.620 4.079 6.645 1.00 96.19 164 TYR A CA 1
ATOM 1306 C C . TYR A 1 164 ? -12.794 2.798 6.635 1.00 96.19 164 TYR A C 1
ATOM 1308 O O . TYR A 1 164 ? -12.870 2.030 7.586 1.00 96.19 164 TYR A O 1
ATOM 1316 N N . ALA A 1 165 ? -12.021 2.581 5.577 1.00 92.31 165 ALA A N 1
ATOM 1317 C CA . ALA A 1 165 ? -10.999 1.538 5.485 1.00 92.31 165 ALA A CA 1
ATOM 1318 C C . ALA A 1 165 ? -9.791 2.086 4.716 1.00 92.31 165 ALA A C 1
ATOM 1320 O O . ALA A 1 165 ? -9.913 3.118 4.043 1.00 92.31 165 ALA A O 1
ATOM 1321 N N . THR A 1 166 ? -8.634 1.432 4.805 1.00 90.06 166 THR A N 1
ATOM 1322 C CA . THR A 1 166 ? -7.470 1.853 4.017 1.00 90.06 166 THR A CA 1
ATOM 1323 C C . THR A 1 166 ? -7.703 1.640 2.521 1.00 90.06 166 THR A C 1
ATOM 1325 O O . THR A 1 166 ? -8.377 0.707 2.089 1.00 90.06 166 THR A O 1
ATOM 1328 N N . SER A 1 167 ? -7.162 2.544 1.705 1.00 78.56 167 SER A N 1
ATOM 1329 C CA . SER A 1 167 ? -7.187 2.430 0.239 1.00 78.56 167 SER A CA 1
ATOM 1330 C C . SER A 1 167 ? -6.151 1.432 -0.285 1.00 78.56 167 SER A C 1
ATOM 1332 O O . SER A 1 167 ? -6.265 0.949 -1.409 1.00 78.56 167 SER A O 1
ATOM 1334 N N . LYS A 1 168 ? -5.105 1.195 0.510 1.00 69.50 168 LYS A N 1
ATOM 1335 C CA . LYS A 1 168 ? -3.967 0.310 0.250 1.00 69.50 168 LYS A CA 1
ATOM 1336 C C . LYS A 1 168 ? -3.763 -0.551 1.499 1.00 69.50 168 LYS A C 1
ATOM 1338 O O . LYS A 1 168 ? -4.023 -0.070 2.603 1.00 69.50 168 LYS A O 1
ATOM 1343 N N . ASP A 1 169 ? -3.293 -1.782 1.343 1.00 64.94 169 ASP A N 1
ATOM 1344 C CA . ASP A 1 169 ? -2.868 -2.580 2.493 1.00 64.94 169 ASP A CA 1
ATOM 1345 C C . ASP A 1 169 ? -1.658 -1.890 3.138 1.00 64.94 169 ASP A C 1
ATOM 1347 O O . ASP A 1 169 ? -0.674 -1.577 2.462 1.00 64.94 169 ASP A O 1
ATOM 1351 N N . VAL A 1 170 ? -1.769 -1.564 4.427 1.00 63.75 170 VAL A N 1
ATOM 1352 C CA . VAL A 1 170 ? -0.698 -0.931 5.205 1.00 63.75 170 VAL A CA 1
ATOM 1353 C C . VAL A 1 170 ? -0.214 -1.954 6.216 1.00 63.75 170 VAL A C 1
ATOM 1355 O O . VAL A 1 170 ? -0.976 -2.359 7.094 1.00 63.75 170 VAL A O 1
ATOM 1358 N N . TYR A 1 171 ? 1.048 -2.350 6.082 1.00 65.75 171 TYR A N 1
ATOM 1359 C CA . TYR A 1 171 ? 1.728 -3.250 7.003 1.00 65.75 171 TYR A CA 1
ATOM 1360 C C . TYR A 1 171 ? 2.725 -2.439 7.822 1.00 65.75 171 TYR A C 1
ATOM 1362 O O . TYR A 1 171 ? 3.639 -1.834 7.263 1.00 65.75 171 TYR A O 1
ATOM 1370 N N . LEU A 1 172 ? 2.532 -2.404 9.139 1.00 65.69 172 LEU A N 1
ATOM 1371 C CA . LEU A 1 172 ? 3.519 -1.854 10.059 1.00 65.69 172 LEU A CA 1
ATOM 1372 C C . LEU A 1 172 ? 4.422 -2.991 10.522 1.00 65.69 172 LEU A C 1
ATOM 1374 O O . LEU A 1 172 ? 3.944 -3.960 11.109 1.00 65.69 172 LEU A O 1
ATOM 1378 N N . TYR A 1 173 ? 5.715 -2.871 10.252 1.00 68.75 173 TYR A N 1
ATOM 1379 C CA . TYR A 1 173 ? 6.721 -3.803 10.738 1.00 68.75 173 TYR A CA 1
ATOM 1380 C C . TYR A 1 173 ? 7.982 -3.038 11.130 1.00 68.75 173 TYR A C 1
ATOM 1382 O O . TYR A 1 173 ? 8.278 -1.974 10.582 1.00 68.75 173 TYR A O 1
ATOM 1390 N N . GLU A 1 174 ? 8.709 -3.576 12.102 1.00 74.12 174 GLU A N 1
ATOM 1391 C CA . GLU A 1 174 ? 10.059 -3.118 12.395 1.00 74.12 174 GLU A CA 1
ATOM 1392 C C . GLU A 1 174 ? 11.000 -3.749 11.375 1.00 74.12 174 GLU A C 1
ATOM 1394 O O . GLU A 1 174 ? 11.085 -4.973 11.260 1.00 74.12 174 GLU A O 1
ATOM 1399 N N . GLU A 1 175 ? 11.676 -2.910 10.600 1.00 75.19 175 GLU A N 1
ATOM 1400 C CA . GLU A 1 175 ? 12.630 -3.378 9.609 1.00 75.19 175 GLU A CA 1
ATOM 1401 C C . GLU A 1 175 ? 13.930 -3.826 10.298 1.00 75.19 175 GLU A C 1
ATOM 1403 O O . GLU A 1 175 ? 14.530 -3.051 11.055 1.00 75.19 175 GLU A O 1
ATOM 1408 N N . PRO A 1 176 ? 14.390 -5.070 10.068 1.00 81.06 176 PRO A N 1
ATOM 1409 C CA . PRO A 1 176 ? 15.678 -5.518 10.574 1.00 81.06 176 PRO A CA 1
ATOM 1410 C C . PRO A 1 176 ? 16.809 -4.638 10.037 1.00 81.06 176 PRO A C 1
ATOM 1412 O O . PRO A 1 176 ? 16.836 -4.291 8.860 1.00 81.06 176 PRO A O 1
ATOM 1415 N N . LYS A 1 177 ? 17.812 -4.343 10.872 1.00 80.94 177 LYS A N 1
ATOM 1416 C CA . LYS A 1 177 ? 18.969 -3.516 10.468 1.00 80.94 177 LYS A CA 1
ATOM 1417 C C . LYS A 1 177 ? 19.752 -4.082 9.277 1.00 80.94 177 LYS A C 1
ATOM 1419 O O . LYS A 1 177 ? 20.481 -3.338 8.637 1.00 80.94 177 LYS A O 1
ATOM 1424 N N . ASN A 1 178 ? 19.638 -5.384 9.025 1.00 85.12 178 ASN A N 1
ATOM 1425 C CA . ASN A 1 178 ? 20.311 -6.109 7.953 1.00 85.12 178 ASN A CA 1
ATOM 1426 C C . ASN A 1 178 ? 19.356 -6.506 6.812 1.00 85.12 178 ASN A C 1
ATOM 1428 O O . ASN A 1 178 ? 19.633 -7.469 6.100 1.00 85.12 178 ASN A O 1
ATOM 1432 N N . ILE A 1 179 ? 18.230 -5.804 6.637 1.00 84.25 179 ILE A N 1
ATOM 1433 C CA . ILE A 1 179 ? 17.255 -6.123 5.585 1.00 84.25 179 ILE A CA 1
ATOM 1434 C C . ILE A 1 179 ? 17.889 -6.158 4.188 1.00 84.25 179 ILE A C 1
ATOM 1436 O O . ILE A 1 179 ? 17.586 -7.057 3.411 1.00 84.25 179 ILE A O 1
ATOM 1440 N N . ASP A 1 180 ? 18.831 -5.258 3.897 1.00 79.88 180 ASP A N 1
ATOM 1441 C CA . ASP A 1 180 ? 19.520 -5.215 2.605 1.00 79.88 180 ASP A CA 1
ATOM 1442 C C . ASP A 1 180 ? 20.297 -6.511 2.346 1.00 79.88 180 ASP A C 1
ATOM 1444 O O . ASP A 1 180 ? 20.245 -7.069 1.254 1.00 79.88 180 ASP A O 1
ATOM 1448 N N . GLU A 1 181 ? 20.967 -7.050 3.368 1.00 87.62 181 GLU A N 1
ATOM 1449 C CA . GLU A 1 181 ? 21.683 -8.328 3.276 1.00 87.62 181 GLU A CA 1
ATOM 1450 C C . GLU A 1 181 ? 20.722 -9.501 3.043 1.00 87.62 181 GLU A C 1
ATOM 1452 O O . GLU A 1 181 ? 21.060 -10.434 2.313 1.00 87.62 181 GLU A O 1
ATOM 1457 N N . LEU A 1 182 ? 19.519 -9.439 3.623 1.00 86.44 182 LEU A N 1
ATOM 1458 C CA . LEU A 1 182 ? 18.475 -10.451 3.447 1.00 86.44 182 LEU A CA 1
ATOM 1459 C C . LEU A 1 182 ? 17.823 -10.379 2.058 1.00 86.44 182 LEU A C 1
ATOM 1461 O O . LEU A 1 182 ? 17.473 -11.417 1.496 1.00 86.44 182 LEU A O 1
ATOM 1465 N N . LEU A 1 183 ? 17.663 -9.178 1.496 1.00 86.31 183 LEU A N 1
ATOM 1466 C CA . LEU A 1 183 ? 17.001 -8.961 0.206 1.00 86.31 183 LEU A CA 1
ATOM 1467 C C . LEU A 1 183 ? 17.948 -9.106 -0.992 1.00 86.31 183 LEU A C 1
ATOM 1469 O O . LEU A 1 183 ? 17.518 -9.572 -2.050 1.00 86.31 183 LEU A O 1
ATOM 1473 N N . ASN A 1 184 ? 19.227 -8.755 -0.843 1.00 88.69 184 ASN A N 1
ATOM 1474 C CA . ASN A 1 184 ? 20.211 -8.751 -1.930 1.00 88.69 184 ASN A CA 1
ATOM 1475 C C . ASN A 1 184 ? 20.291 -10.061 -2.738 1.00 88.69 184 ASN A C 1
ATOM 1477 O O . ASN A 1 184 ? 20.343 -9.972 -3.966 1.00 88.69 184 ASN A O 1
ATOM 1481 N N . PRO A 1 185 ? 20.255 -11.269 -2.135 1.00 92.44 185 PRO A N 1
ATOM 1482 C CA . PRO A 1 185 ? 20.266 -12.514 -2.903 1.00 92.44 185 PRO A CA 1
ATOM 1483 C C . PRO A 1 185 ? 19.077 -12.635 -3.863 1.00 92.44 185 PRO A C 1
ATOM 1485 O O . PRO A 1 185 ? 19.244 -13.057 -5.005 1.00 92.44 185 PRO A O 1
ATOM 1488 N N . PHE A 1 186 ? 17.884 -12.221 -3.426 1.00 90.62 186 PHE A N 1
ATOM 1489 C CA . PHE A 1 186 ? 16.686 -12.222 -4.265 1.00 90.62 186 PHE A CA 1
ATOM 1490 C C . PHE A 1 186 ? 16.768 -11.153 -5.351 1.00 90.62 186 PHE A C 1
ATOM 1492 O O . PHE A 1 186 ? 16.405 -11.421 -6.493 1.00 90.62 186 PHE A O 1
ATOM 1499 N N . ILE A 1 187 ? 17.277 -9.963 -5.011 1.00 89.19 187 ILE A N 1
ATOM 1500 C CA . ILE A 1 187 ? 17.472 -8.868 -5.969 1.00 89.19 187 ILE A CA 1
ATOM 1501 C C . ILE A 1 187 ? 18.423 -9.308 -7.080 1.00 89.19 187 ILE A C 1
ATOM 1503 O O . ILE A 1 187 ? 18.070 -9.192 -8.249 1.00 89.19 187 ILE A O 1
ATOM 1507 N N . GLU A 1 188 ? 19.597 -9.843 -6.742 1.00 92.00 188 GLU A N 1
ATOM 1508 C CA . GLU A 1 188 ? 20.560 -10.304 -7.747 1.00 92.00 188 GLU A CA 1
ATOM 1509 C C . GLU A 1 188 ? 20.012 -11.476 -8.574 1.00 92.00 188 GLU A C 1
ATOM 1511 O O . GLU A 1 188 ? 20.284 -11.534 -9.770 1.00 92.00 188 GLU A O 1
ATOM 1516 N N . TYR A 1 189 ? 19.176 -12.345 -7.992 1.00 93.94 189 TYR A N 1
ATOM 1517 C CA . TYR A 1 189 ? 18.496 -13.410 -8.734 1.00 93.94 189 TYR A CA 1
ATOM 1518 C C . TYR A 1 189 ? 17.533 -12.873 -9.811 1.00 93.94 189 TYR A C 1
ATOM 1520 O O . TYR A 1 189 ? 17.536 -13.380 -10.928 1.00 93.94 189 TYR A O 1
ATOM 1528 N N . ILE A 1 190 ? 16.737 -11.837 -9.513 1.00 93.94 190 ILE A N 1
ATOM 1529 C CA . ILE A 1 190 ? 15.711 -11.314 -10.445 1.00 93.94 190 ILE A CA 1
ATOM 1530 C C . ILE A 1 190 ? 16.201 -10.176 -11.355 1.00 93.94 190 ILE A C 1
ATOM 1532 O O . ILE A 1 190 ? 15.518 -9.791 -12.307 1.00 93.94 190 ILE A O 1
ATOM 1536 N N . LYS A 1 191 ? 17.356 -9.577 -11.052 1.00 91.69 191 LYS A N 1
ATOM 1537 C CA . LYS A 1 191 ? 17.846 -8.334 -11.673 1.00 91.69 191 LYS A CA 1
ATOM 1538 C C . LYS A 1 191 ? 17.986 -8.415 -13.187 1.00 91.69 191 LYS A C 1
ATOM 1540 O O . LYS A 1 191 ? 17.674 -7.440 -13.871 1.00 91.69 191 LYS A O 1
ATOM 1545 N N . ASP A 1 192 ? 18.473 -9.536 -13.709 1.00 93.12 192 ASP A N 1
ATOM 1546 C CA . ASP A 1 192 ? 18.679 -9.702 -15.149 1.00 93.12 192 ASP A CA 1
ATOM 1547 C C . ASP A 1 192 ? 17.344 -9.835 -15.900 1.00 93.12 192 ASP A C 1
ATOM 1549 O O . ASP A 1 192 ? 17.146 -9.146 -16.902 1.00 93.12 192 ASP A O 1
ATOM 1553 N N . ASP A 1 193 ? 16.379 -10.577 -15.351 1.00 94.25 193 ASP A N 1
ATOM 1554 C CA . ASP A 1 193 ? 15.026 -10.681 -15.915 1.00 94.25 193 ASP A CA 1
ATOM 1555 C C . ASP A 1 193 ? 14.316 -9.318 -15.936 1.00 94.25 193 ASP A C 1
ATOM 1557 O O . ASP A 1 193 ? 13.696 -8.925 -16.933 1.00 94.25 193 ASP A O 1
ATOM 1561 N N . VAL A 1 194 ? 14.445 -8.550 -14.847 1.00 93.50 194 VAL A N 1
ATOM 1562 C CA . VAL A 1 194 ? 13.893 -7.190 -14.755 1.00 93.50 194 VAL A CA 1
ATOM 1563 C C . VAL A 1 194 ? 14.577 -6.255 -15.754 1.00 93.50 194 VAL A C 1
ATOM 1565 O O . VAL A 1 194 ? 13.893 -5.476 -16.424 1.00 93.50 194 VAL A O 1
ATOM 1568 N N . ARG A 1 195 ? 15.906 -6.336 -15.907 1.00 93.44 195 ARG A N 1
ATOM 1569 C CA . ARG A 1 195 ? 16.661 -5.545 -16.894 1.00 93.44 195 ARG A CA 1
ATOM 1570 C C . ARG A 1 195 ? 16.151 -5.803 -18.309 1.00 93.44 195 ARG A C 1
ATOM 1572 O O . ARG A 1 195 ? 15.877 -4.846 -19.040 1.00 93.44 195 ARG A O 1
ATOM 1579 N N . ASP A 1 196 ? 15.991 -7.065 -18.683 1.00 94.00 196 ASP A N 1
ATOM 1580 C CA . ASP A 1 196 ? 15.520 -7.449 -20.014 1.00 94.00 196 ASP A CA 1
ATOM 1581 C C . ASP A 1 196 ? 14.081 -6.997 -20.265 1.00 94.00 196 ASP A C 1
ATOM 1583 O O . ASP A 1 196 ? 13.746 -6.532 -21.364 1.00 94.00 196 ASP A O 1
ATOM 1587 N N . LEU A 1 197 ? 13.228 -7.065 -19.242 1.00 94.44 197 LEU A N 1
ATOM 1588 C CA . LEU A 1 197 ? 11.869 -6.543 -19.307 1.00 94.44 197 LEU A CA 1
ATOM 1589 C C . LEU A 1 197 ? 11.848 -5.016 -19.481 1.00 94.44 197 LEU A C 1
ATOM 1591 O O . LEU A 1 197 ? 11.120 -4.518 -20.341 1.00 94.44 197 LEU A O 1
ATOM 1595 N N . ILE A 1 198 ? 12.680 -4.269 -18.746 1.00 92.12 198 ILE A N 1
ATOM 1596 C CA . ILE A 1 198 ? 12.807 -2.809 -18.902 1.00 92.12 198 ILE A CA 1
ATOM 1597 C C . ILE A 1 198 ? 13.268 -2.456 -20.321 1.00 92.12 198 ILE A C 1
ATOM 1599 O O . ILE A 1 198 ? 12.645 -1.619 -20.979 1.00 92.12 198 ILE A O 1
ATOM 1603 N N . ILE A 1 199 ? 14.323 -3.105 -20.830 1.00 92.50 199 ILE A N 1
ATOM 1604 C CA . ILE A 1 199 ? 14.841 -2.852 -22.187 1.00 92.50 199 ILE A CA 1
ATOM 1605 C C . ILE A 1 199 ? 13.752 -3.098 -23.236 1.00 92.50 199 ILE A C 1
ATOM 1607 O O . ILE A 1 199 ? 13.600 -2.306 -24.172 1.00 92.50 199 ILE A O 1
ATOM 1611 N N . ARG A 1 200 ? 12.978 -4.174 -23.080 1.00 92.88 200 ARG A N 1
ATOM 1612 C CA . ARG A 1 200 ? 11.864 -4.510 -23.973 1.00 92.88 200 ARG A CA 1
ATOM 1613 C C . ARG A 1 200 ? 10.766 -3.449 -23.939 1.00 92.88 200 ARG A C 1
ATOM 1615 O O . ARG A 1 200 ? 10.396 -2.939 -24.995 1.00 92.88 200 ARG A O 1
ATOM 1622 N N . LEU A 1 201 ? 10.329 -3.042 -22.745 1.00 91.25 201 LEU A N 1
A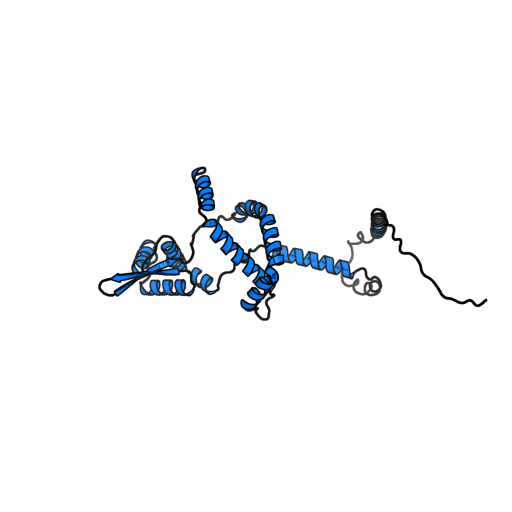TOM 1623 C CA . LEU A 1 201 ? 9.337 -1.977 -22.563 1.00 91.25 201 LEU A CA 1
ATOM 1624 C C . LEU A 1 201 ? 9.777 -0.668 -23.227 1.00 91.25 201 LEU A C 1
ATOM 1626 O O . LEU A 1 201 ? 8.983 -0.036 -23.922 1.00 91.25 201 LEU A O 1
ATOM 1630 N N . PHE A 1 202 ? 11.045 -0.280 -23.078 1.00 87.19 202 PHE A N 1
ATOM 1631 C CA . PHE A 1 202 ? 11.572 0.906 -23.750 1.00 87.19 202 PHE A CA 1
ATOM 1632 C C . PHE A 1 202 ? 11.558 0.774 -25.272 1.00 87.19 202 PHE A C 1
ATOM 1634 O O . PHE A 1 202 ? 11.162 1.714 -25.956 1.00 87.19 202 PHE A O 1
ATOM 1641 N N . ARG A 1 203 ? 11.972 -0.370 -25.824 1.00 89.94 203 ARG A N 1
ATOM 1642 C CA . ARG A 1 203 ? 11.984 -0.572 -27.282 1.00 89.94 203 ARG A CA 1
ATOM 1643 C C . ARG A 1 203 ? 10.582 -0.531 -27.879 1.00 89.94 203 ARG A C 1
ATOM 1645 O O . ARG A 1 203 ? 10.399 0.047 -28.946 1.00 89.94 203 ARG A O 1
ATOM 1652 N N . GLU A 1 204 ? 9.613 -1.120 -27.193 1.00 92.69 204 GLU A N 1
ATOM 1653 C CA . GLU A 1 204 ? 8.257 -1.289 -27.717 1.00 92.69 204 GLU A CA 1
ATOM 1654 C C . GLU A 1 204 ? 7.348 -0.086 -27.426 1.00 92.69 204 GLU A C 1
ATOM 1656 O O . GLU A 1 204 ? 6.449 0.202 -28.214 1.00 92.69 204 GLU A O 1
ATOM 1661 N N . ARG A 1 205 ? 7.564 0.629 -26.312 1.00 90.62 205 ARG A N 1
ATOM 1662 C CA . ARG A 1 205 ? 6.631 1.644 -25.780 1.00 90.62 205 ARG A CA 1
ATOM 1663 C C . ARG A 1 205 ? 7.282 2.994 -25.445 1.00 90.62 205 ARG A C 1
ATOM 1665 O O . ARG A 1 205 ? 6.692 3.784 -24.707 1.00 90.62 205 ARG A O 1
ATOM 1672 N N . ASN A 1 206 ? 8.465 3.311 -25.990 1.00 86.56 206 ASN A N 1
ATOM 1673 C CA . ASN A 1 206 ? 9.178 4.572 -25.696 1.00 86.56 206 ASN A CA 1
ATOM 1674 C C . ASN A 1 206 ? 8.317 5.837 -25.841 1.00 86.56 206 ASN A C 1
ATOM 1676 O O . ASN A 1 206 ? 8.412 6.738 -25.008 1.00 86.56 206 ASN A O 1
ATOM 1680 N N . ARG A 1 207 ? 7.488 5.924 -26.886 1.00 86.56 207 ARG A N 1
ATOM 1681 C CA . ARG A 1 207 ? 6.664 7.103 -27.167 1.00 86.56 207 ARG A CA 1
ATOM 1682 C C . ARG A 1 207 ? 5.696 7.373 -26.020 1.00 86.56 207 ARG A C 1
ATOM 1684 O O . ARG A 1 207 ? 5.657 8.492 -25.516 1.00 86.56 207 ARG A O 1
ATOM 1691 N N . ASP A 1 208 ? 4.989 6.340 -25.575 1.00 89.19 208 ASP A N 1
ATOM 1692 C CA . ASP A 1 208 ? 3.993 6.442 -24.509 1.00 89.19 208 ASP A CA 1
ATOM 1693 C C . ASP A 1 208 ? 4.646 6.817 -23.172 1.00 89.19 208 ASP A C 1
ATOM 1695 O O . ASP A 1 208 ? 4.112 7.647 -22.430 1.00 89.19 208 ASP A O 1
ATOM 1699 N N . LEU A 1 209 ? 5.832 6.259 -22.886 1.00 86.69 209 LEU A N 1
ATOM 1700 C CA . LEU A 1 209 ? 6.621 6.597 -21.696 1.00 86.69 209 LEU A CA 1
ATOM 1701 C C . LEU A 1 209 ? 7.022 8.078 -21.695 1.00 86.69 209 LEU A C 1
ATOM 1703 O O . LEU A 1 209 ? 6.799 8.779 -20.707 1.00 86.69 209 LEU A O 1
ATOM 1707 N N . ILE A 1 210 ? 7.554 8.581 -22.813 1.00 84.56 210 ILE A N 1
ATOM 1708 C CA . ILE A 1 210 ? 7.984 9.981 -22.946 1.00 84.56 210 ILE A CA 1
ATOM 1709 C C . ILE A 1 210 ? 6.786 10.936 -22.870 1.00 84.56 210 ILE A C 1
ATOM 1711 O O . ILE A 1 210 ? 6.865 11.980 -22.218 1.00 84.56 210 ILE A O 1
ATOM 1715 N N . GLU A 1 211 ? 5.668 10.612 -23.520 1.00 86.62 211 GLU A N 1
ATOM 1716 C CA . GLU A 1 211 ? 4.455 11.435 -23.458 1.00 86.62 211 GLU A CA 1
ATOM 1717 C C . GLU A 1 211 ? 3.862 11.484 -22.050 1.00 86.62 211 GLU A C 1
ATOM 1719 O O . GLU A 1 211 ? 3.435 12.547 -21.593 1.00 86.62 211 GLU A O 1
ATOM 1724 N N . THR A 1 212 ? 3.868 10.356 -21.342 1.00 87.69 212 THR A N 1
ATOM 1725 C CA . THR A 1 212 ? 3.416 10.290 -19.949 1.00 87.69 212 THR A CA 1
ATOM 1726 C C . THR A 1 212 ? 4.339 11.101 -19.042 1.00 87.69 212 THR A C 1
ATOM 1728 O O . THR A 1 212 ? 3.850 11.915 -18.259 1.00 87.69 212 THR A O 1
ATOM 1731 N N . ALA A 1 213 ? 5.660 10.984 -19.212 1.00 84.88 213 ALA A N 1
ATOM 1732 C CA . ALA A 1 213 ? 6.641 11.764 -18.455 1.00 84.88 213 ALA A CA 1
ATOM 1733 C C . ALA A 1 213 ? 6.428 13.277 -18.629 1.00 84.88 213 ALA A C 1
ATOM 1735 O O . ALA A 1 213 ? 6.428 14.024 -17.651 1.00 84.88 213 ALA A O 1
ATOM 1736 N N . LYS A 1 214 ? 6.139 13.735 -19.854 1.00 82.31 214 LYS A N 1
ATOM 1737 C CA . LYS A 1 214 ? 5.827 15.149 -20.134 1.00 82.31 214 LYS A CA 1
ATOM 1738 C C . LYS A 1 214 ? 4.571 15.650 -19.408 1.00 82.31 214 LYS A C 1
ATOM 1740 O O . LYS A 1 214 ? 4.504 16.827 -19.058 1.00 82.31 214 LYS A O 1
ATOM 1745 N N . LYS A 1 215 ? 3.578 14.785 -19.166 1.00 84.12 215 LYS A N 1
ATOM 1746 C CA . LYS A 1 215 ? 2.336 15.145 -18.452 1.00 84.12 215 LYS A CA 1
ATOM 1747 C C . LYS A 1 215 ? 2.541 15.308 -16.947 1.00 84.12 215 LYS A C 1
ATOM 1749 O O . LYS A 1 215 ? 1.798 16.064 -16.324 1.00 84.12 215 LYS A O 1
ATOM 1754 N N . LEU A 1 216 ? 3.558 14.669 -16.367 1.00 76.25 216 LEU A N 1
ATOM 1755 C CA . LEU A 1 216 ? 3.870 14.735 -14.932 1.00 76.25 216 LEU A CA 1
ATOM 1756 C C . LEU A 1 216 ? 4.506 16.074 -14.494 1.00 76.25 216 LEU A C 1
ATOM 1758 O O . LEU A 1 216 ? 4.941 16.198 -13.354 1.00 76.25 216 LEU A O 1
ATOM 1762 N N . LYS A 1 217 ? 4.456 17.095 -15.369 1.00 66.62 217 LYS A N 1
ATOM 1763 C CA . LYS A 1 217 ? 5.050 18.436 -15.250 1.00 66.62 217 LYS A CA 1
ATOM 1764 C C . LYS A 1 217 ? 6.573 18.375 -15.100 1.00 66.62 217 LYS A C 1
ATOM 1766 O O . LYS A 1 217 ? 7.064 18.323 -13.973 1.00 66.62 217 LYS A O 1
ATOM 1771 N N . PRO A 1 218 ? 7.343 18.479 -16.198 1.00 54.97 218 PRO A N 1
ATOM 1772 C CA . PRO A 1 218 ? 8.763 18.736 -16.070 1.00 54.97 218 PRO A CA 1
ATOM 1773 C C . PRO A 1 218 ? 8.903 20.104 -15.405 1.00 54.97 218 PRO A C 1
ATOM 1775 O O . PRO A 1 218 ? 8.551 21.139 -15.970 1.00 54.97 218 PRO A O 1
ATOM 1778 N N . CYS A 1 219 ? 9.366 20.108 -14.159 1.00 56.59 219 CYS A N 1
ATOM 1779 C CA . CYS A 1 219 ? 9.996 21.286 -13.590 1.00 56.59 219 CYS A CA 1
ATOM 1780 C C . CYS A 1 219 ? 10.951 21.867 -14.654 1.00 56.59 219 CYS A C 1
ATOM 1782 O O . CYS A 1 219 ? 11.626 21.084 -15.328 1.00 56.59 219 CYS A O 1
ATOM 1784 N N . PRO A 1 220 ? 11.046 23.200 -14.812 1.00 59.09 220 PRO A N 1
ATOM 1785 C CA . PRO A 1 220 ? 11.930 23.826 -15.801 1.00 59.09 220 PRO A CA 1
ATOM 1786 C C . PRO A 1 220 ? 13.416 23.437 -15.660 1.00 59.09 220 PRO A C 1
ATOM 1788 O O . PRO A 1 220 ? 14.210 23.753 -16.540 1.00 59.09 220 PRO A O 1
ATOM 1791 N N . TYR A 1 221 ? 13.781 22.734 -14.581 1.00 56.94 221 TYR A N 1
ATOM 1792 C CA . TYR A 1 221 ? 15.126 22.258 -14.263 1.00 56.94 221 TYR A CA 1
ATOM 1793 C C . TYR A 1 221 ? 15.252 20.724 -14.153 1.00 56.94 221 TYR A C 1
ATOM 1795 O O . TYR A 1 221 ? 16.351 20.237 -13.898 1.00 56.94 221 TYR A O 1
ATOM 1803 N N . CYS A 1 222 ? 14.171 19.946 -14.307 1.00 59.81 222 CYS A N 1
ATOM 1804 C CA . CYS A 1 222 ? 14.235 18.482 -14.192 1.00 59.81 222 CYS A CA 1
ATOM 1805 C C . CYS A 1 222 ? 14.391 17.815 -15.563 1.00 59.81 222 CYS A C 1
ATOM 1807 O O . CYS A 1 222 ? 13.615 18.069 -16.484 1.00 59.81 222 CYS A O 1
ATOM 1809 N N . TYR A 1 223 ? 15.359 16.905 -15.664 1.00 59.91 223 TYR A N 1
ATOM 1810 C CA . TYR A 1 223 ? 15.530 16.034 -16.823 1.00 59.91 223 TYR A CA 1
ATOM 1811 C C . TYR A 1 223 ? 14.393 15.000 -16.892 1.00 59.91 223 TYR A C 1
ATOM 1813 O O . TYR A 1 223 ? 13.972 14.451 -15.874 1.00 59.91 223 TYR A O 1
ATOM 1821 N N . THR A 1 224 ? 13.896 14.720 -18.103 1.00 63.09 224 THR A N 1
ATOM 1822 C CA . THR A 1 224 ? 12.799 13.764 -18.372 1.00 63.09 224 THR A CA 1
ATOM 1823 C C . THR A 1 224 ? 13.088 12.349 -17.844 1.00 63.09 224 THR A C 1
ATOM 1825 O O . THR A 1 224 ? 12.156 11.594 -17.583 1.00 63.09 224 THR A O 1
ATOM 1828 N N . GLU A 1 225 ? 14.361 11.999 -17.649 1.00 64.31 225 GLU A N 1
ATOM 1829 C CA . GLU A 1 225 ? 14.829 10.676 -17.213 1.00 64.31 225 GLU A CA 1
ATOM 1830 C C . GLU A 1 225 ? 14.245 10.251 -15.854 1.00 64.31 225 GLU A C 1
ATOM 1832 O O . GLU A 1 225 ? 13.661 9.173 -15.768 1.00 64.31 225 GLU A O 1
ATOM 1837 N N . HIS A 1 226 ? 14.251 11.122 -14.836 1.00 67.50 226 HIS A N 1
ATOM 1838 C CA . HIS A 1 226 ? 13.715 10.786 -13.503 1.00 67.50 226 HIS A CA 1
ATOM 1839 C C . HIS A 1 226 ? 12.207 10.487 -13.521 1.00 67.50 226 HIS A C 1
ATOM 1841 O O . HIS A 1 226 ? 11.706 9.664 -12.755 1.00 67.50 226 HIS A O 1
ATOM 1847 N N . PHE A 1 227 ? 11.455 11.144 -14.410 1.00 74.31 227 PHE A N 1
ATOM 1848 C CA . PHE A 1 227 ? 10.027 10.865 -14.563 1.00 74.31 227 PHE A CA 1
ATOM 1849 C C . PHE A 1 227 ? 9.788 9.519 -15.238 1.00 74.31 227 PHE A C 1
ATOM 1851 O O . PHE A 1 227 ? 8.807 8.852 -14.919 1.00 74.31 227 PHE A O 1
ATOM 1858 N N . ILE A 1 228 ? 10.672 9.105 -16.147 1.00 82.62 228 ILE A N 1
ATOM 1859 C CA . ILE A 1 228 ? 10.578 7.793 -16.785 1.00 82.62 228 ILE A CA 1
ATOM 1860 C C . ILE A 1 228 ? 10.892 6.690 -15.772 1.00 82.62 228 ILE A C 1
ATOM 1862 O O . ILE A 1 228 ? 10.128 5.733 -15.688 1.00 82.62 228 ILE A O 1
ATOM 1866 N N . GLU A 1 229 ? 11.943 6.839 -14.964 1.00 82.25 229 GLU A N 1
ATOM 1867 C CA . GLU A 1 229 ? 12.244 5.904 -13.868 1.00 82.25 229 GLU A CA 1
ATOM 1868 C C . GLU A 1 229 ? 11.058 5.761 -12.910 1.00 82.25 229 GLU A C 1
ATOM 1870 O O . GLU A 1 229 ? 10.647 4.646 -12.589 1.00 82.25 229 GLU A O 1
ATOM 1875 N N . HIS A 1 230 ? 10.440 6.883 -12.528 1.00 82.00 230 HIS A N 1
ATOM 1876 C CA . HIS A 1 230 ? 9.229 6.867 -11.713 1.00 82.00 230 HIS A CA 1
ATOM 1877 C C . HIS A 1 230 ? 8.073 6.116 -12.389 1.00 82.00 230 HIS A C 1
ATOM 1879 O O . HIS A 1 230 ? 7.434 5.278 -11.753 1.00 82.00 230 HIS A O 1
ATOM 1885 N N . ILE A 1 231 ? 7.808 6.385 -13.672 1.00 86.44 231 ILE A N 1
ATOM 1886 C CA . ILE A 1 231 ? 6.748 5.697 -14.423 1.00 86.44 231 ILE A CA 1
ATOM 1887 C C . ILE A 1 231 ? 7.011 4.193 -14.473 1.00 86.44 231 ILE A C 1
ATOM 1889 O O . ILE A 1 231 ? 6.072 3.415 -14.298 1.00 86.44 231 ILE A O 1
ATOM 1893 N N . LEU A 1 232 ? 8.260 3.778 -14.696 1.00 88.75 232 LEU A N 1
ATOM 1894 C CA . LEU A 1 232 ? 8.630 2.366 -14.696 1.00 88.75 232 LEU A CA 1
ATOM 1895 C C . LEU A 1 232 ? 8.345 1.757 -13.329 1.00 88.75 232 LEU A C 1
ATOM 1897 O O . LEU A 1 232 ? 7.573 0.807 -13.256 1.00 88.75 232 LEU A O 1
ATOM 1901 N N . LEU A 1 233 ? 8.875 2.331 -12.251 1.00 86.94 233 LEU A N 1
ATOM 1902 C CA . LEU A 1 233 ? 8.675 1.804 -10.901 1.00 86.94 233 LEU A CA 1
ATOM 1903 C C . LEU A 1 233 ? 7.196 1.697 -10.520 1.00 86.94 233 LEU A C 1
ATOM 1905 O O . LEU A 1 233 ? 6.779 0.655 -10.019 1.00 86.94 233 LEU A O 1
ATOM 1909 N N . GLU A 1 234 ? 6.380 2.713 -10.812 1.00 85.12 234 GLU A N 1
ATOM 1910 C CA . GLU A 1 234 ? 4.935 2.650 -10.555 1.00 85.12 234 GLU A CA 1
ATOM 1911 C C . GLU A 1 234 ? 4.235 1.595 -11.424 1.00 85.12 234 GLU A C 1
ATOM 1913 O O . GLU A 1 234 ? 3.348 0.888 -10.940 1.00 85.12 234 GLU A O 1
ATOM 1918 N N . SER A 1 235 ? 4.659 1.428 -12.680 1.00 89.50 235 SER A N 1
ATOM 1919 C CA . SER A 1 235 ? 4.124 0.390 -13.571 1.00 89.50 235 SER A CA 1
ATOM 1920 C C . SER A 1 235 ? 4.473 -1.013 -13.071 1.00 89.50 235 SER A C 1
ATOM 1922 O O . SER A 1 235 ? 3.597 -1.873 -13.004 1.00 89.50 235 SER A O 1
ATOM 1924 N N . PHE A 1 236 ? 5.726 -1.236 -12.664 1.00 91.19 236 PHE A N 1
ATOM 1925 C CA . PHE A 1 236 ? 6.191 -2.501 -12.091 1.00 91.19 236 PHE A CA 1
ATOM 1926 C C . PHE A 1 236 ? 5.482 -2.810 -10.775 1.00 91.19 236 PHE A C 1
ATOM 1928 O O . PHE A 1 236 ? 4.964 -3.910 -10.605 1.00 91.19 236 PHE A O 1
ATOM 1935 N N . LYS A 1 237 ? 5.378 -1.832 -9.872 1.00 86.88 237 LYS A N 1
ATOM 1936 C CA . LYS A 1 237 ? 4.642 -1.965 -8.610 1.00 86.88 237 LYS A CA 1
ATOM 1937 C C . LYS A 1 237 ? 3.180 -2.342 -8.844 1.00 86.88 237 LYS A C 1
ATOM 1939 O O . LYS A 1 237 ? 2.666 -3.241 -8.180 1.00 86.88 237 LYS A O 1
ATOM 1944 N N . GLY A 1 238 ? 2.518 -1.681 -9.795 1.00 84.62 238 GLY A N 1
ATOM 1945 C CA . GLY A 1 238 ? 1.145 -2.001 -10.183 1.00 84.62 238 GLY A CA 1
ATOM 1946 C C . GLY A 1 238 ? 1.012 -3.407 -10.772 1.00 84.62 238 GLY A C 1
ATOM 1947 O O . GLY A 1 238 ? 0.111 -4.147 -10.382 1.00 84.62 238 GLY A O 1
ATOM 1948 N N . ALA A 1 239 ? 1.925 -3.795 -11.666 1.00 91.31 239 ALA A N 1
ATOM 1949 C CA . ALA A 1 239 ? 1.938 -5.118 -12.285 1.00 91.31 239 ALA A CA 1
ATOM 1950 C C . ALA A 1 239 ? 2.162 -6.233 -11.253 1.00 91.31 239 ALA A C 1
ATOM 1952 O O . ALA A 1 239 ? 1.339 -7.139 -11.156 1.00 91.31 239 ALA A O 1
ATOM 1953 N N . VAL A 1 240 ? 3.207 -6.128 -10.426 1.00 90.69 240 VAL A N 1
ATOM 1954 C CA . VAL A 1 240 ? 3.494 -7.082 -9.342 1.00 90.69 240 VAL A CA 1
ATOM 1955 C C . VAL A 1 240 ? 2.316 -7.166 -8.374 1.00 90.69 240 VAL A C 1
ATOM 1957 O O . VAL A 1 240 ? 1.876 -8.259 -8.035 1.00 90.69 240 VAL A O 1
ATOM 1960 N N . GLY A 1 241 ? 1.743 -6.025 -7.977 1.00 83.62 241 GLY A N 1
ATOM 1961 C CA . GLY A 1 241 ? 0.572 -5.995 -7.100 1.00 83.62 241 GLY A CA 1
ATOM 1962 C C . GLY A 1 241 ? -0.670 -6.674 -7.689 1.00 83.62 241 GLY A C 1
ATOM 1963 O O . GLY A 1 241 ? -1.488 -7.191 -6.931 1.00 83.62 241 GLY A O 1
ATOM 1964 N N . ASN A 1 242 ? -0.824 -6.691 -9.016 1.00 85.88 242 ASN A N 1
ATOM 1965 C CA . ASN A 1 242 ? -1.890 -7.438 -9.685 1.00 85.88 242 ASN A CA 1
ATOM 1966 C C . ASN A 1 242 ? -1.579 -8.937 -9.729 1.00 85.88 242 ASN A C 1
ATOM 1968 O O . ASN A 1 242 ? -2.443 -9.722 -9.351 1.00 85.88 242 ASN A O 1
ATOM 1972 N N . VAL A 1 243 ? -0.348 -9.316 -10.085 1.00 90.88 243 VAL A N 1
ATOM 1973 C CA . VAL A 1 243 ? 0.105 -10.719 -10.121 1.00 90.88 243 VAL A CA 1
ATOM 1974 C C . VAL A 1 243 ? -0.016 -11.378 -8.742 1.00 90.88 243 VAL A C 1
ATOM 1976 O O . VAL A 1 243 ? -0.546 -12.474 -8.618 1.00 90.88 243 VAL A O 1
ATOM 1979 N N . LEU A 1 244 ? 0.356 -10.682 -7.663 1.00 85.56 244 LEU A N 1
ATOM 1980 C CA . LEU A 1 244 ? 0.209 -11.189 -6.289 1.00 85.56 244 LEU A CA 1
ATOM 1981 C C . LEU A 1 244 ? -1.253 -11.441 -5.869 1.00 85.56 244 LEU A C 1
ATOM 1983 O O . LEU A 1 244 ? -1.505 -12.141 -4.886 1.00 85.56 244 LEU A O 1
ATOM 1987 N N . LYS A 1 245 ? -2.232 -10.862 -6.576 1.00 83.56 245 LYS A N 1
ATOM 1988 C CA . LYS A 1 245 ? -3.661 -11.086 -6.313 1.00 83.56 245 LYS A CA 1
ATOM 1989 C C . LYS A 1 245 ? -4.223 -12.288 -7.066 1.00 83.56 245 LYS A C 1
ATOM 1991 O O . LYS A 1 245 ? -5.341 -12.691 -6.732 1.00 83.56 245 LYS A O 1
ATOM 1996 N N . GLU A 1 246 ? -3.494 -12.835 -8.033 1.00 89.50 246 GLU A N 1
ATOM 1997 C CA . GLU A 1 246 ? -3.912 -13.996 -8.816 1.00 89.50 246 GLU A CA 1
ATOM 1998 C C . GLU A 1 246 ? -3.936 -15.260 -7.936 1.00 89.50 246 GLU A C 1
ATOM 2000 O O . GLU A 1 246 ? -3.131 -15.436 -7.016 1.00 89.50 246 GLU A O 1
ATOM 2005 N N . GLU A 1 247 ? -4.946 -16.112 -8.135 1.00 88.50 247 GLU A N 1
ATOM 2006 C CA . GLU A 1 247 ? -5.231 -17.232 -7.224 1.00 88.50 247 GLU A CA 1
ATOM 2007 C C . GLU A 1 247 ? -4.196 -18.361 -7.304 1.00 88.50 247 GLU A C 1
ATOM 2009 O O . GLU A 1 247 ? -3.977 -19.070 -6.320 1.00 88.50 247 GLU A O 1
ATOM 2014 N N . ASP A 1 248 ? -3.551 -18.530 -8.451 1.00 91.00 248 ASP A N 1
ATOM 2015 C CA . ASP A 1 248 ? -2.427 -19.443 -8.650 1.00 91.00 248 ASP A CA 1
ATOM 2016 C C . ASP A 1 248 ? -1.192 -18.990 -7.861 1.00 91.00 248 ASP A C 1
ATOM 2018 O O . ASP A 1 248 ? -0.637 -19.782 -7.099 1.00 91.00 248 ASP A O 1
ATOM 2022 N N . VAL A 1 249 ? -0.832 -17.707 -7.929 1.00 89.69 249 VAL A N 1
ATOM 2023 C CA . VAL A 1 249 ? 0.286 -17.140 -7.157 1.00 89.69 249 VAL A CA 1
ATOM 2024 C C . VAL A 1 249 ? 0.011 -17.222 -5.654 1.00 89.69 249 VAL A C 1
ATOM 2026 O O . VAL A 1 249 ? 0.860 -17.687 -4.888 1.00 89.69 249 VAL A O 1
ATOM 2029 N N . LYS A 1 250 ? -1.198 -16.849 -5.209 1.00 87.06 250 LYS A N 1
ATOM 2030 C CA . LYS A 1 250 ? -1.591 -16.980 -3.792 1.00 87.06 250 LYS A CA 1
ATOM 2031 C C . LYS A 1 250 ? -1.506 -18.414 -3.288 1.00 87.06 250 LYS A C 1
ATOM 2033 O O . LYS A 1 250 ? -1.179 -18.621 -2.119 1.00 87.06 250 LYS A O 1
ATOM 2038 N N . ARG A 1 251 ? -1.864 -19.391 -4.125 1.00 88.44 251 ARG A N 1
ATOM 2039 C CA . ARG A 1 251 ? -1.819 -20.808 -3.760 1.00 88.44 251 ARG A CA 1
ATOM 2040 C C . ARG A 1 251 ? -0.387 -21.248 -3.496 1.00 88.44 251 ARG A C 1
ATOM 2042 O O . ARG A 1 251 ? -0.134 -21.765 -2.414 1.00 88.44 251 ARG A O 1
ATOM 2049 N N . VAL A 1 252 ? 0.525 -20.942 -4.418 1.00 90.19 252 VAL A N 1
ATOM 2050 C CA . VAL A 1 252 ? 1.952 -21.257 -4.275 1.00 90.19 252 VAL A CA 1
ATOM 2051 C C . VAL A 1 252 ? 2.503 -20.660 -2.978 1.00 90.19 252 VAL A C 1
ATOM 2053 O O . VAL A 1 252 ? 3.088 -21.373 -2.170 1.00 90.19 252 VAL A O 1
ATOM 2056 N N . ILE A 1 253 ? 2.242 -19.375 -2.716 1.00 87.94 253 ILE A N 1
ATOM 2057 C CA . ILE A 1 253 ? 2.709 -18.714 -1.486 1.00 87.94 253 ILE A CA 1
ATOM 2058 C C . ILE A 1 253 ? 2.178 -19.426 -0.228 1.00 87.94 253 ILE A C 1
ATOM 2060 O O . ILE A 1 253 ? 2.936 -19.663 0.711 1.00 87.94 253 ILE A O 1
ATOM 2064 N N . LYS A 1 254 ? 0.887 -19.783 -0.193 1.00 85.81 254 LYS A N 1
ATOM 2065 C CA . LYS A 1 254 ? 0.278 -20.461 0.964 1.00 85.81 254 LYS A CA 1
ATOM 2066 C C . LYS A 1 254 ? 0.849 -21.856 1.199 1.00 85.81 254 LYS A C 1
ATOM 2068 O O . LYS A 1 254 ? 1.080 -22.202 2.354 1.00 85.81 254 LYS A O 1
ATOM 2073 N N . GLU A 1 255 ? 1.052 -22.628 0.135 1.00 88.56 255 GLU A N 1
ATOM 2074 C CA . GLU A 1 255 ? 1.632 -23.974 0.205 1.00 88.56 255 GLU A CA 1
ATOM 2075 C C . GLU A 1 255 ? 3.022 -23.909 0.852 1.00 88.56 255 GLU A C 1
ATOM 2077 O O . GLU A 1 255 ? 3.230 -24.508 1.908 1.00 88.56 255 GLU A O 1
ATOM 2082 N N . TYR A 1 256 ? 3.911 -23.051 0.338 1.00 84.12 256 TYR A N 1
ATOM 2083 C CA . TYR A 1 256 ? 5.267 -22.899 0.876 1.00 84.12 256 TYR A CA 1
ATOM 2084 C C . TYR A 1 256 ? 5.318 -22.410 2.331 1.00 84.12 256 TYR A C 1
ATOM 2086 O O . TYR A 1 256 ? 6.160 -22.884 3.097 1.00 84.12 256 TYR A O 1
ATOM 2094 N N . ILE A 1 257 ? 4.421 -21.500 2.732 1.00 82.12 257 ILE A N 1
ATOM 2095 C CA . ILE A 1 257 ? 4.328 -21.035 4.129 1.00 82.12 257 ILE A CA 1
ATOM 2096 C C . ILE A 1 257 ? 3.815 -22.156 5.043 1.00 82.12 257 ILE A C 1
ATOM 2098 O O . ILE A 1 257 ? 4.302 -22.312 6.157 1.00 82.12 257 ILE A O 1
ATOM 2102 N N . SER A 1 258 ? 2.845 -22.955 4.590 1.00 74.88 258 SER A N 1
ATOM 2103 C CA . SER A 1 258 ? 2.299 -24.054 5.399 1.00 74.88 258 SER A CA 1
ATOM 2104 C C . SER A 1 258 ? 3.282 -25.211 5.603 1.00 74.88 258 SER A C 1
ATOM 2106 O O . SER A 1 258 ? 3.193 -25.920 6.605 1.00 74.88 258 SER A O 1
ATOM 2108 N N . GLU A 1 259 ? 4.229 -25.380 4.681 1.00 72.00 259 GLU A N 1
ATOM 2109 C CA . GLU A 1 259 ? 5.268 -26.412 4.735 1.00 72.00 259 GLU A CA 1
ATOM 2110 C C . GLU A 1 259 ? 6.489 -26.005 5.579 1.00 72.00 259 GLU A C 1
ATOM 2112 O O . GLU A 1 259 ? 7.283 -26.869 5.948 1.00 72.00 259 GLU A O 1
ATOM 2117 N N . ASN A 1 260 ? 6.639 -24.716 5.912 1.00 59.44 260 ASN A N 1
ATOM 2118 C CA . ASN A 1 260 ? 7.790 -24.172 6.643 1.00 59.44 260 ASN A CA 1
ATOM 2119 C C . ASN A 1 260 ? 7.332 -23.155 7.716 1.00 59.44 260 ASN A C 1
ATOM 2121 O O . ASN A 1 260 ? 7.449 -21.949 7.485 1.00 59.44 260 ASN A O 1
ATOM 2125 N N . PRO A 1 261 ? 6.768 -23.625 8.848 1.00 52.12 261 PRO A N 1
ATOM 2126 C CA . PRO A 1 261 ? 6.241 -22.768 9.914 1.00 52.12 261 PRO A CA 1
ATOM 2127 C C . PRO A 1 261 ? 7.314 -22.040 10.735 1.00 52.12 261 PRO A C 1
ATOM 2129 O O . PRO A 1 261 ? 8.429 -22.588 10.903 1.00 52.12 261 PRO A O 1
#

Radius of gyration: 33.43 Å; chains: 1; bounding box: 94×53×113 Å